Protein AF-A0A535L2J6-F1 (afdb_monomer_lite)

Radius of gyration: 21.03 Å; chains: 1; bounding box: 63×57×62 Å

pLDDT: mean 79.93, std 23.76, range [32.19, 98.62]

Structure (mmCIF, N/CA/C/O backbone):
data_AF-A0A535L2J6-F1
#
_entry.id   AF-A0A535L2J6-F1
#
loop_
_atom_site.group_PDB
_atom_site.id
_atom_site.type_symbol
_atom_site.label_atom_id
_atom_site.label_alt_id
_atom_site.label_comp_id
_atom_site.label_asym_id
_atom_site.label_entity_id
_atom_site.label_seq_id
_atom_site.pdbx_PDB_ins_code
_atom_site.Cartn_x
_atom_site.Cartn_y
_atom_site.Cartn_z
_atom_site.occupancy
_atom_site.B_iso_or_equiv
_atom_site.auth_seq_id
_atom_site.auth_comp_id
_atom_site.auth_asym_id
_atom_site.auth_atom_id
_atom_site.pdbx_PDB_model_num
ATOM 1 N N . MET A 1 1 ? -10.031 -14.270 35.249 1.00 45.53 1 MET A N 1
ATOM 2 C CA . MET A 1 1 ? -11.414 -14.351 34.719 1.00 45.53 1 MET A CA 1
ATOM 3 C C . MET A 1 1 ? -11.513 -13.954 33.230 1.00 45.53 1 MET A C 1
ATOM 5 O O . MET A 1 1 ? -12.571 -13.530 32.802 1.00 45.53 1 MET A O 1
ATOM 9 N N . LEU A 1 2 ? -10.446 -14.125 32.426 1.00 40.84 2 LEU A N 1
ATOM 10 C CA . LEU A 1 2 ? -10.398 -13.763 30.989 1.00 40.84 2 LEU A CA 1
ATOM 11 C C . LEU A 1 2 ? -10.006 -14.939 30.063 1.00 40.84 2 LEU A C 1
ATOM 13 O O . LEU A 1 2 ? -9.987 -14.796 28.849 1.00 40.84 2 LEU A O 1
ATOM 17 N N . GLN A 1 3 ? -9.741 -16.132 30.609 1.00 47.81 3 GLN A N 1
ATOM 18 C CA . GLN A 1 3 ? -9.405 -17.330 29.816 1.00 47.81 3 GLN A CA 1
ATOM 19 C C . GLN A 1 3 ? -10.614 -18.237 29.508 1.00 47.81 3 GLN A C 1
ATOM 21 O O . GLN A 1 3 ? -10.505 -19.143 28.687 1.00 47.81 3 GLN A O 1
ATOM 26 N N . LEU A 1 4 ? -11.785 -17.983 30.108 1.00 38.53 4 LEU A N 1
ATOM 27 C CA . LEU A 1 4 ? -13.001 -18.787 29.895 1.00 38.53 4 LEU A CA 1
ATOM 28 C C . LEU A 1 4 ? -13.851 -18.307 28.703 1.00 38.53 4 LEU A C 1
ATOM 30 O O . LEU A 1 4 ? -14.508 -19.124 28.060 1.00 38.53 4 LEU A O 1
ATOM 34 N N . GLU A 1 5 ? -13.794 -17.024 28.336 1.00 41.81 5 GLU A N 1
ATOM 35 C CA . GLU A 1 5 ? -14.619 -16.478 27.244 1.00 41.81 5 GLU A CA 1
ATOM 36 C C . GLU A 1 5 ? -14.135 -16.916 25.850 1.00 41.81 5 GLU A C 1
ATOM 38 O O . GLU A 1 5 ? -14.943 -17.251 24.980 1.00 41.81 5 GLU A O 1
ATOM 43 N N . HIS A 1 6 ? -12.818 -17.034 25.651 1.00 47.34 6 HIS A N 1
ATOM 44 C CA . HIS A 1 6 ? -12.246 -17.516 24.388 1.00 47.34 6 HIS A CA 1
ATOM 45 C C . HIS A 1 6 ? -12.536 -19.007 24.135 1.00 47.34 6 HIS A C 1
ATOM 47 O O . HIS A 1 6 ? -12.727 -19.416 22.986 1.00 47.34 6 HIS A O 1
ATOM 53 N N . LEU A 1 7 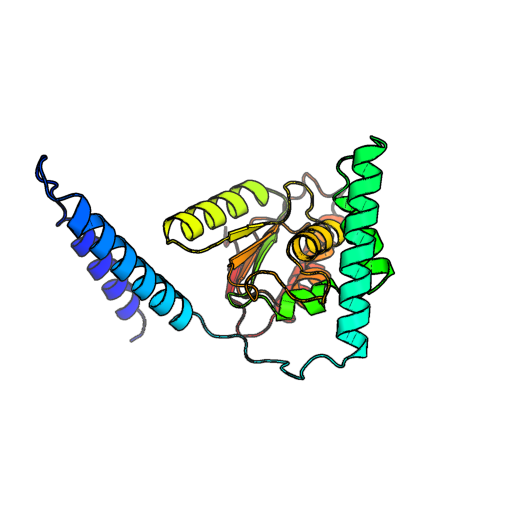? -12.663 -19.811 25.199 1.00 38.81 7 LEU A N 1
ATOM 54 C CA . LEU A 1 7 ? -12.993 -21.235 25.096 1.00 38.81 7 LEU A CA 1
ATOM 55 C C . LEU A 1 7 ? -14.474 -21.455 24.734 1.00 38.81 7 LEU A C 1
ATOM 57 O O . LEU A 1 7 ? -14.794 -22.351 23.950 1.00 38.81 7 LEU A O 1
ATOM 61 N N . ILE A 1 8 ? -15.376 -20.596 25.226 1.00 46.50 8 ILE A N 1
ATOM 62 C CA . ILE A 1 8 ? -16.813 -20.643 24.908 1.00 46.50 8 ILE A CA 1
ATOM 63 C C . ILE A 1 8 ? -17.060 -20.272 23.437 1.00 46.50 8 ILE A C 1
ATOM 65 O O . ILE A 1 8 ? -17.851 -20.937 22.763 1.00 46.50 8 ILE A O 1
ATOM 69 N N . ILE A 1 9 ? -16.337 -19.290 22.887 1.00 45.78 9 ILE A N 1
ATOM 70 C CA . ILE A 1 9 ? -16.457 -18.908 21.468 1.00 45.78 9 ILE A CA 1
ATOM 71 C C . ILE A 1 9 ? -15.999 -20.051 20.544 1.00 45.78 9 ILE A C 1
ATOM 73 O O . ILE A 1 9 ? -16.677 -20.347 19.556 1.00 45.78 9 ILE A O 1
ATOM 77 N N . ALA A 1 10 ? -14.916 -20.757 20.888 1.00 41.09 10 ALA A N 1
ATOM 78 C CA . ALA A 1 10 ? -14.422 -21.897 20.113 1.00 41.09 10 ALA A CA 1
ATOM 79 C C . ALA A 1 10 ? -15.359 -23.127 20.180 1.00 41.09 10 ALA A C 1
ATOM 81 O O . ALA A 1 10 ? -15.605 -23.787 19.163 1.00 41.09 10 ALA A O 1
ATOM 82 N N . LEU A 1 11 ? -15.950 -23.415 21.349 1.00 37.94 11 LEU A N 1
ATOM 83 C CA . LEU A 1 11 ? -16.885 -24.536 21.546 1.00 37.94 11 LEU A CA 1
ATOM 84 C C . LEU A 1 11 ? -18.256 -24.304 20.891 1.00 37.94 11 LEU A C 1
ATOM 86 O O . LEU A 1 11 ? -18.817 -25.229 20.292 1.00 37.94 11 LEU A O 1
ATOM 90 N N . VAL A 1 12 ? -18.770 -23.070 20.920 1.00 46.94 12 VAL A N 1
ATOM 91 C CA . VAL A 1 12 ? -20.019 -22.699 20.232 1.00 46.94 12 VAL A CA 1
ATOM 92 C C . VAL A 1 12 ? -19.862 -22.801 18.709 1.00 46.94 12 VAL A C 1
ATOM 94 O O . VAL A 1 12 ? -20.805 -23.193 18.015 1.00 46.94 12 VAL A O 1
ATOM 97 N N . TRP A 1 13 ? -18.667 -22.532 18.173 1.00 39.50 13 TRP A N 1
ATOM 98 C CA . TRP A 1 13 ? -18.390 -22.650 16.738 1.00 39.50 13 TRP A CA 1
ATOM 99 C C . TRP A 1 13 ? -18.271 -24.114 16.277 1.00 39.50 13 TRP A C 1
ATOM 101 O O . TRP A 1 13 ? -18.881 -24.505 15.277 1.00 39.50 13 TRP A O 1
ATOM 111 N N . ARG A 1 14 ? -17.588 -24.966 17.056 1.00 39.41 14 ARG A N 1
ATOM 112 C CA . ARG A 1 14 ? -17.392 -26.396 16.749 1.00 39.41 14 ARG A CA 1
ATOM 113 C C . ARG A 1 14 ? -18.696 -27.208 16.769 1.00 39.41 14 ARG A C 1
ATOM 115 O O . ARG A 1 14 ? -18.891 -28.067 15.909 1.00 39.41 14 ARG A O 1
ATOM 122 N N . ASN A 1 15 ? -19.630 -26.909 17.677 1.00 32.56 15 ASN A N 1
ATOM 123 C CA . ASN A 1 15 ? -20.923 -27.611 17.744 1.00 32.56 15 ASN A CA 1
ATOM 124 C C . ASN A 1 15 ? -21.931 -27.172 16.666 1.00 32.56 15 ASN A C 1
ATOM 126 O O . ASN A 1 15 ? -22.855 -27.922 16.344 1.00 32.56 15 ASN A O 1
ATOM 130 N N . ARG A 1 16 ? -21.744 -25.996 16.051 1.00 40.66 16 ARG A N 1
ATOM 131 C CA . ARG A 1 16 ? -22.635 -25.484 14.994 1.00 40.66 16 ARG A CA 1
ATOM 132 C C . ARG A 1 16 ? -22.367 -26.108 13.619 1.00 40.66 16 ARG A C 1
ATOM 134 O O . ARG A 1 16 ? -23.286 -26.185 12.806 1.00 40.66 16 ARG A O 1
ATOM 141 N N . MET A 1 17 ? -21.152 -26.609 13.387 1.00 36.19 17 MET A N 1
ATOM 142 C CA . MET A 1 17 ? -20.742 -27.250 12.127 1.00 36.19 17 MET A CA 1
ATOM 143 C C . MET A 1 17 ? -21.193 -28.717 12.012 1.00 36.19 17 MET A C 1
ATOM 145 O O . MET A 1 17 ? -21.363 -29.225 10.908 1.00 36.19 17 MET A O 1
ATOM 149 N N . ARG A 1 18 ? -21.475 -29.400 13.131 1.00 37.16 18 ARG A N 1
ATOM 150 C CA . ARG A 1 18 ? -21.889 -30.820 13.138 1.00 37.16 18 ARG A CA 1
ATOM 151 C C . ARG A 1 18 ? -23.361 -31.077 12.770 1.00 37.16 18 ARG A C 1
ATOM 153 O O . ARG A 1 18 ? -23.742 -32.234 12.621 1.00 37.16 18 ARG A O 1
ATOM 160 N N . LYS A 1 19 ? -24.198 -30.040 12.612 1.00 34.62 19 LYS A N 1
ATOM 161 C CA . LYS A 1 19 ? -25.658 -30.180 12.391 1.00 34.62 19 LYS A CA 1
ATOM 162 C C . LYS A 1 19 ? -26.154 -29.913 10.962 1.00 34.62 19 LYS A C 1
ATOM 164 O O . LYS A 1 19 ? -27.359 -29.803 10.764 1.00 34.62 19 LYS A O 1
ATOM 169 N N . GLN A 1 20 ? -25.286 -29.852 9.952 1.00 35.59 20 GLN A N 1
ATOM 170 C CA . GLN A 1 20 ? -25.732 -29.738 8.554 1.00 35.59 20 GLN A CA 1
ATOM 171 C C . GLN A 1 20 ? -25.558 -31.068 7.808 1.00 35.59 20 GLN A C 1
ATOM 173 O O . GLN A 1 20 ? -24.581 -31.280 7.100 1.00 35.59 20 GLN A O 1
ATOM 178 N N . ARG A 1 21 ? -26.527 -31.981 7.975 1.00 34.44 21 ARG A N 1
ATOM 179 C CA . ARG A 1 21 ? -26.764 -33.070 7.012 1.00 34.44 21 ARG A CA 1
ATOM 180 C C . ARG A 1 21 ? -27.544 -32.504 5.822 1.00 34.44 21 ARG A C 1
ATOM 182 O O . ARG A 1 21 ? -28.553 -31.831 6.013 1.00 34.44 21 ARG A O 1
ATOM 189 N N . VAL A 1 22 ? -27.070 -32.784 4.612 1.00 35.62 22 VAL A N 1
ATOM 190 C CA . VAL A 1 22 ? -27.683 -32.371 3.341 1.00 35.62 22 VAL A CA 1
ATOM 191 C C . VAL A 1 22 ? -28.774 -33.376 2.940 1.00 35.62 22 VAL A C 1
ATOM 193 O O . VAL A 1 22 ? -28.451 -34.557 2.811 1.00 35.62 22 VAL A O 1
ATOM 196 N N . PRO A 1 23 ? -30.035 -32.969 2.686 1.00 32.19 23 PRO A N 1
ATOM 197 C CA . PRO A 1 23 ? -30.998 -33.798 1.964 1.00 32.19 23 PRO A CA 1
ATOM 198 C C . PRO A 1 23 ? -30.963 -33.513 0.451 1.00 32.19 23 PRO A C 1
ATOM 200 O O . PRO A 1 23 ? -30.726 -32.384 0.017 1.00 32.19 23 PRO A O 1
ATOM 203 N N . ARG A 1 24 ? -31.215 -34.558 -0.348 1.00 35.28 24 ARG A N 1
ATOM 204 C CA . ARG A 1 24 ? -31.238 -34.557 -1.821 1.00 35.28 24 ARG A CA 1
ATOM 205 C C . ARG A 1 24 ? -32.453 -33.812 -2.415 1.00 35.28 24 ARG A C 1
ATOM 207 O O . ARG A 1 24 ? -33.573 -34.009 -1.972 1.00 35.28 24 ARG A O 1
ATOM 214 N N . VAL A 1 25 ? -32.138 -33.030 -3.458 1.00 39.47 25 VAL A N 1
ATOM 215 C CA . VAL A 1 25 ? -32.834 -32.677 -4.724 1.00 39.47 25 VAL A CA 1
ATOM 216 C C . VAL A 1 25 ? -34.328 -32.299 -4.732 1.00 39.47 25 VAL A C 1
ATOM 218 O O . VAL A 1 25 ? -35.193 -33.071 -4.345 1.00 39.47 25 VAL A O 1
ATOM 221 N N . GLY A 1 26 ? -34.607 -31.161 -5.389 1.00 40.59 26 GLY A N 1
ATOM 222 C CA . GLY A 1 26 ? -35.857 -30.903 -6.120 1.00 40.59 26 GLY A CA 1
ATOM 223 C C . GLY A 1 26 ? -36.591 -29.621 -5.715 1.00 40.59 26 GLY A C 1
ATOM 224 O O . GLY A 1 26 ? -36.900 -29.428 -4.551 1.00 40.59 26 GLY A O 1
ATOM 225 N N . SER A 1 27 ? -36.848 -28.731 -6.680 1.00 37.75 27 SER A N 1
ATOM 226 C CA . SER A 1 27 ? -37.785 -27.579 -6.656 1.00 37.75 27 SER A CA 1
ATOM 227 C C . SER A 1 27 ? -37.601 -26.394 -5.676 1.00 37.75 27 SER A C 1
ATOM 229 O O . SER A 1 27 ? -38.252 -25.368 -5.866 1.00 37.75 27 SER A O 1
ATOM 231 N N . ARG A 1 28 ? -36.666 -26.400 -4.712 1.00 38.03 28 ARG A N 1
ATOM 232 C CA . ARG A 1 28 ? -36.442 -25.250 -3.781 1.00 38.03 28 ARG A CA 1
ATOM 233 C C . ARG A 1 28 ? -35.457 -24.154 -4.237 1.00 38.03 28 ARG A C 1
ATOM 235 O O . ARG A 1 28 ? -35.088 -23.295 -3.435 1.00 38.03 28 ARG A O 1
ATOM 242 N N . LEU A 1 29 ? -35.005 -24.138 -5.491 1.00 39.91 29 LEU A N 1
ATOM 243 C CA . LEU A 1 29 ? -33.859 -23.303 -5.898 1.00 39.91 29 LEU A CA 1
ATOM 244 C C . LEU A 1 29 ? -34.149 -21.790 -5.984 1.00 39.91 29 LEU A C 1
ATOM 246 O O . LEU A 1 29 ? -33.261 -20.998 -5.667 1.00 39.91 29 LEU A O 1
ATOM 250 N N . ASN A 1 30 ? -35.376 -21.362 -6.301 1.00 34.16 30 ASN A N 1
ATOM 251 C CA . ASN A 1 30 ? -35.684 -19.925 -6.407 1.00 34.16 30 ASN A CA 1
ATOM 252 C C . ASN A 1 30 ? -35.867 -19.233 -5.046 1.00 34.16 30 ASN A C 1
ATOM 254 O O . ASN A 1 30 ? -35.292 -18.167 -4.816 1.00 34.16 30 ASN A O 1
ATOM 258 N N . ASN A 1 31 ? -36.556 -19.867 -4.092 1.00 34.50 31 ASN A N 1
ATOM 259 C CA . ASN A 1 31 ? -36.721 -19.302 -2.745 1.00 34.50 31 ASN A CA 1
ATOM 260 C C . ASN A 1 31 ? -35.419 -19.354 -1.925 1.00 34.50 31 ASN A C 1
ATOM 262 O O . ASN A 1 31 ? -35.160 -18.470 -1.103 1.00 34.50 31 ASN A O 1
ATOM 266 N N . LEU A 1 32 ? -34.544 -20.331 -2.195 1.00 40.22 32 LEU A N 1
ATOM 267 C CA . LEU A 1 32 ? -33.208 -20.380 -1.600 1.00 40.22 32 LEU A CA 1
ATOM 268 C C . LEU A 1 32 ? -32.297 -19.267 -2.128 1.00 40.22 32 LEU A C 1
ATOM 270 O O . LEU A 1 32 ? -31.555 -18.710 -1.326 1.00 40.22 32 LEU A O 1
ATOM 274 N N . ARG A 1 33 ? -32.382 -18.883 -3.412 1.00 36.88 33 ARG A N 1
ATOM 275 C CA . ARG A 1 33 ? -31.582 -17.786 -3.996 1.00 36.88 33 ARG A CA 1
ATOM 276 C C . ARG A 1 33 ? -31.907 -16.427 -3.370 1.00 36.88 33 ARG A C 1
ATOM 278 O O . ARG A 1 33 ? -30.994 -15.710 -2.962 1.00 36.88 33 ARG A O 1
ATOM 285 N N . ILE A 1 34 ? -33.195 -16.121 -3.205 1.00 43.22 34 ILE A N 1
ATOM 286 C CA . ILE A 1 34 ? -33.666 -14.870 -2.583 1.00 43.22 34 ILE A CA 1
ATOM 287 C C . ILE A 1 34 ? -33.311 -14.849 -1.086 1.00 43.22 34 ILE A C 1
ATOM 289 O O . ILE A 1 34 ? -32.812 -13.848 -0.566 1.00 43.22 34 ILE A O 1
ATOM 293 N N . GLY A 1 35 ? -33.486 -15.981 -0.394 1.00 38.62 35 GLY A N 1
ATOM 294 C CA . GLY A 1 35 ? -33.098 -16.134 1.009 1.00 38.62 35 GLY A CA 1
ATOM 295 C C . GLY A 1 35 ? -31.580 -16.121 1.244 1.00 38.62 35 GLY A C 1
ATOM 296 O O . GLY A 1 35 ? -31.140 -15.705 2.315 1.00 38.62 35 GLY A O 1
ATOM 297 N N . TRP A 1 36 ? -30.767 -16.560 0.277 1.00 39.41 36 TRP A N 1
ATOM 298 C CA . TRP A 1 36 ? -29.301 -16.469 0.312 1.00 39.41 36 TRP A CA 1
ATOM 299 C C . TRP A 1 36 ? -28.814 -15.041 0.061 1.00 39.41 36 TRP A C 1
ATOM 301 O O . TRP A 1 36 ? -27.955 -14.561 0.797 1.00 39.41 36 TRP A O 1
ATOM 311 N N . GLN A 1 37 ? -29.392 -14.325 -0.909 1.00 39.25 37 GLN A N 1
ATOM 312 C CA . GLN A 1 37 ? -29.057 -12.918 -1.156 1.00 39.25 37 GLN A CA 1
ATOM 313 C C . GLN A 1 37 ? -29.400 -12.034 0.048 1.00 39.25 37 GLN A C 1
ATOM 315 O O . GLN A 1 37 ? -28.537 -11.286 0.506 1.00 39.25 37 GLN A O 1
ATOM 320 N N . LYS A 1 38 ? -30.602 -12.168 0.631 1.00 39.41 38 LYS A N 1
ATOM 321 C CA . LYS A 1 38 ? -30.995 -11.393 1.824 1.00 39.41 38 LYS A CA 1
ATOM 322 C C . LYS A 1 38 ? -30.118 -11.699 3.045 1.00 39.41 38 LYS A C 1
ATOM 324 O O . LYS A 1 38 ? -29.739 -10.771 3.761 1.00 39.41 38 LYS A O 1
ATOM 329 N N . ARG A 1 39 ? -29.739 -12.970 3.252 1.00 41.41 39 ARG A N 1
ATOM 330 C CA . ARG A 1 39 ? -28.816 -13.380 4.330 1.00 41.41 39 ARG A CA 1
ATOM 331 C C . ARG A 1 39 ? -27.390 -12.877 4.112 1.00 41.41 39 ARG A C 1
ATOM 333 O O . ARG A 1 39 ? -26.761 -12.451 5.075 1.00 41.41 39 ARG A O 1
ATOM 340 N N . ASN A 1 40 ? -26.899 -12.858 2.874 1.00 44.81 40 ASN A N 1
ATOM 341 C CA . ASN A 1 40 ? -25.577 -12.315 2.556 1.00 44.81 40 ASN A CA 1
ATOM 342 C C . ASN A 1 40 ? -25.520 -10.791 2.702 1.00 44.81 40 ASN A C 1
ATOM 344 O O . ASN A 1 40 ? -24.498 -10.278 3.142 1.00 44.81 40 ASN A O 1
ATOM 348 N N . ILE A 1 41 ? -26.601 -10.068 2.401 1.00 47.28 41 ILE A N 1
ATOM 349 C CA . ILE A 1 41 ? -26.682 -8.614 2.628 1.00 47.28 41 ILE A CA 1
ATOM 350 C C . ILE A 1 41 ? -26.616 -8.297 4.128 1.00 47.28 41 ILE A C 1
ATOM 352 O O . ILE A 1 41 ? -25.756 -7.525 4.546 1.00 47.28 41 ILE A O 1
ATOM 356 N N . HIS A 1 42 ? -27.426 -8.976 4.948 1.00 34.97 42 HIS A N 1
ATOM 357 C CA . HIS A 1 42 ? -27.397 -8.796 6.406 1.00 34.97 42 HIS A CA 1
ATOM 358 C C . HIS A 1 42 ? -26.057 -9.217 7.020 1.00 34.97 42 HIS A C 1
ATOM 360 O O . HIS A 1 42 ? -25.589 -8.603 7.972 1.00 34.97 42 HIS A O 1
ATOM 366 N N . ARG A 1 43 ? -25.403 -10.251 6.475 1.00 44.16 43 ARG A N 1
ATOM 367 C CA . ARG A 1 43 ? -24.080 -10.703 6.929 1.00 44.16 43 ARG A CA 1
ATOM 368 C C . ARG A 1 43 ? -22.966 -9.729 6.527 1.00 44.16 43 ARG A C 1
ATOM 370 O O . ARG A 1 43 ? -22.074 -9.507 7.335 1.00 44.16 43 ARG A O 1
ATOM 377 N N . LYS A 1 44 ? -23.035 -9.107 5.342 1.00 44.22 44 LYS A N 1
ATOM 378 C CA . LYS A 1 44 ? -22.116 -8.027 4.933 1.00 44.22 44 LYS A CA 1
ATOM 379 C C . LYS A 1 44 ? -22.212 -6.825 5.870 1.00 44.22 44 LYS A C 1
ATOM 381 O O . LYS A 1 44 ? -21.176 -6.328 6.292 1.00 44.22 44 LYS A O 1
ATOM 386 N N . GLN A 1 45 ? -23.431 -6.424 6.236 1.00 40.53 45 GLN A N 1
ATOM 387 C CA . GLN A 1 45 ? -23.667 -5.340 7.197 1.00 40.53 45 GLN A CA 1
ATOM 388 C C . GLN A 1 45 ? -23.140 -5.700 8.591 1.00 40.53 45 GLN A C 1
ATOM 390 O O . GLN A 1 45 ? -22.324 -4.968 9.135 1.00 40.53 45 GLN A O 1
ATOM 395 N N . LYS A 1 46 ? -23.461 -6.892 9.112 1.00 38.19 46 LYS A N 1
ATOM 396 C CA . LYS A 1 46 ? -22.997 -7.323 10.444 1.00 38.19 46 LYS A CA 1
ATOM 397 C C . LYS A 1 46 ? -21.484 -7.527 10.564 1.00 38.19 46 LYS A C 1
ATOM 399 O O . LYS A 1 46 ? -20.948 -7.431 11.663 1.00 38.19 46 LYS A O 1
ATOM 404 N N . VAL A 1 47 ? -20.802 -7.888 9.473 1.00 48.94 47 VAL A N 1
ATOM 405 C CA . VAL A 1 47 ? -19.332 -8.000 9.442 1.00 48.94 47 VAL A CA 1
ATOM 406 C C . VAL A 1 47 ? -18.697 -6.615 9.339 1.00 48.94 47 VAL A C 1
ATOM 408 O O . VAL A 1 47 ? -17.724 -6.369 10.038 1.00 48.94 47 VAL A O 1
ATOM 411 N N . ALA A 1 48 ? -19.262 -5.700 8.546 1.00 44.62 48 ALA A N 1
ATOM 412 C CA . ALA A 1 48 ? -18.804 -4.312 8.481 1.00 44.62 48 ALA A CA 1
ATOM 413 C C . ALA A 1 48 ? -18.974 -3.573 9.824 1.00 44.62 48 ALA A C 1
ATOM 415 O O . ALA A 1 48 ? -18.068 -2.859 10.237 1.00 44.62 48 ALA A O 1
ATOM 416 N N . GLU A 1 49 ? -20.081 -3.812 10.537 1.00 41.84 49 GLU A N 1
ATOM 417 C CA . GLU A 1 49 ? -20.401 -3.212 11.847 1.00 41.84 49 GLU A CA 1
ATOM 418 C C . GLU A 1 49 ? -19.529 -3.722 13.007 1.00 41.84 49 GLU A C 1
ATOM 420 O O . GLU A 1 49 ? -19.421 -3.059 14.033 1.00 41.84 49 GLU A O 1
ATOM 425 N N . ARG A 1 50 ? -18.909 -4.903 12.878 1.00 40.72 50 ARG A N 1
ATOM 426 C CA . ARG A 1 50 ? -18.077 -5.510 13.938 1.00 40.72 50 ARG A CA 1
ATOM 427 C C . ARG A 1 50 ? -16.602 -5.135 13.869 1.00 40.72 50 ARG A C 1
ATOM 429 O O . ARG A 1 50 ? -15.836 -5.570 14.723 1.00 40.72 50 ARG A O 1
ATOM 436 N N . LEU A 1 51 ? -16.188 -4.388 12.852 1.00 47.00 51 LEU A N 1
ATOM 437 C CA . LEU A 1 51 ? -14.794 -4.014 12.675 1.00 47.00 51 LEU A CA 1
ATOM 438 C C . LEU A 1 51 ? -14.603 -2.562 13.160 1.00 47.00 51 LEU A C 1
ATOM 440 O O . LEU A 1 51 ? -15.297 -1.683 12.646 1.00 47.00 51 LEU A O 1
ATOM 444 N N . PRO A 1 52 ? -13.672 -2.278 14.092 1.00 39.91 52 PRO A N 1
ATOM 445 C CA . PRO A 1 52 ? -13.513 -0.954 14.708 1.00 39.91 52 PRO A CA 1
ATOM 446 C C . PRO A 1 52 ? -13.174 0.108 13.656 1.00 39.91 52 PRO A C 1
ATOM 448 O O . PRO A 1 52 ? -12.158 0.004 12.965 1.00 39.91 52 PRO A O 1
ATOM 451 N N . GLY A 1 53 ? -14.087 1.056 13.437 1.00 41.09 53 GLY A N 1
ATOM 452 C CA . GLY A 1 53 ? -13.988 2.076 12.392 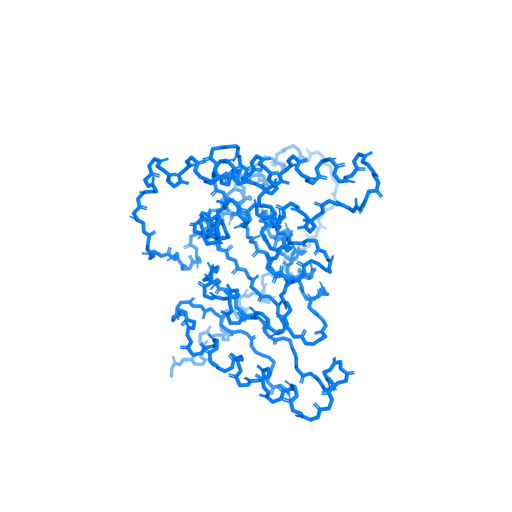1.00 41.09 53 GLY A CA 1
ATOM 453 C C . GLY A 1 53 ? -12.867 3.072 12.675 1.00 41.09 53 GLY A C 1
ATOM 454 O O . GLY A 1 53 ? -12.804 3.637 13.759 1.00 41.09 53 GLY A O 1
ATOM 455 N N . ASN A 1 54 ? -11.997 3.293 11.689 1.00 43.31 54 ASN A N 1
ATOM 456 C CA . ASN A 1 54 ? -10.899 4.249 11.779 1.00 43.31 54 ASN A CA 1
ATOM 457 C C . ASN A 1 54 ? -11.472 5.674 11.646 1.00 43.31 54 ASN A C 1
ATOM 459 O O . ASN A 1 54 ? -11.749 6.138 10.541 1.00 43.31 54 ASN A O 1
ATOM 463 N N . SER A 1 55 ? -11.746 6.336 12.771 1.00 40.28 55 SER A N 1
ATOM 464 C CA . SER A 1 55 ? -12.425 7.638 12.828 1.00 40.28 55 SER A CA 1
ATOM 465 C C . SER A 1 55 ? -11.470 8.820 13.016 1.00 40.28 55 SER A C 1
ATOM 467 O O . SER A 1 55 ? -11.798 9.762 13.736 1.00 40.28 55 SER A O 1
ATOM 469 N N . LEU A 1 56 ? -10.290 8.809 12.388 1.00 44.06 56 LEU A N 1
ATOM 470 C CA . LEU A 1 56 ? -9.319 9.898 12.526 1.00 44.06 56 LEU A CA 1
ATOM 471 C C . LEU A 1 56 ? -8.904 10.465 11.156 1.00 44.06 56 LEU A C 1
ATOM 473 O O . LEU A 1 56 ? -8.408 9.748 10.295 1.00 44.06 56 LEU A O 1
ATOM 477 N N . ARG A 1 57 ? -9.100 11.791 11.013 1.00 48.00 57 ARG A N 1
ATOM 478 C CA . ARG A 1 57 ? -8.898 12.694 9.847 1.00 48.00 57 ARG A CA 1
ATOM 479 C C . ARG A 1 57 ? -10.042 12.817 8.827 1.00 48.00 57 ARG A C 1
ATOM 481 O O . ARG A 1 57 ? -9.843 12.637 7.632 1.00 48.00 57 ARG A O 1
ATOM 488 N N . ASN A 1 58 ? -11.205 13.296 9.269 1.00 40.38 58 ASN A N 1
ATOM 489 C CA . ASN A 1 58 ? -12.264 13.771 8.368 1.00 40.38 58 ASN A CA 1
ATOM 490 C C . ASN A 1 58 ? -12.335 15.306 8.313 1.00 40.38 58 ASN A C 1
ATOM 492 O O . ASN A 1 58 ? -13.275 15.913 8.815 1.00 40.38 58 ASN A O 1
ATOM 496 N N . SER A 1 59 ? -11.364 15.931 7.644 1.00 45.41 59 SER A N 1
ATOM 497 C CA . SER A 1 59 ? -11.603 17.234 7.010 1.00 45.41 59 SER A CA 1
ATOM 498 C C . SER A 1 59 ? -11.934 16.971 5.541 1.00 45.41 59 SER A C 1
ATOM 500 O O . SER A 1 59 ? -11.129 16.327 4.862 1.00 45.41 59 SER A O 1
ATOM 502 N N . PRO A 1 60 ? -13.093 17.418 5.016 1.00 53.44 60 PRO A N 1
ATOM 503 C CA . PRO A 1 60 ? -13.438 17.176 3.623 1.00 53.44 60 PRO A CA 1
ATOM 504 C C . PRO A 1 60 ? -12.343 17.765 2.722 1.00 53.44 60 PRO A C 1
ATOM 506 O O . PRO A 1 60 ? -11.940 18.915 2.923 1.00 53.44 60 PRO A O 1
ATOM 509 N N . PRO A 1 61 ? -11.833 17.009 1.732 1.00 61.50 61 PRO A N 1
ATOM 510 C CA . PRO A 1 61 ? -10.716 17.479 0.931 1.00 61.50 61 PRO A CA 1
ATOM 511 C C . PRO A 1 61 ? -11.099 18.773 0.209 1.00 61.50 61 PRO A C 1
ATOM 513 O O . PRO A 1 61 ? -12.117 18.828 -0.493 1.00 61.50 61 PRO A O 1
ATOM 516 N N . ASN A 1 62 ? -10.265 19.806 0.376 1.00 77.81 62 ASN A N 1
ATOM 517 C CA . ASN A 1 62 ? -10.408 21.090 -0.306 1.00 77.81 62 ASN A CA 1
ATOM 518 C C . ASN A 1 62 ? -10.506 20.853 -1.829 1.00 77.81 62 ASN A C 1
ATOM 520 O O . ASN A 1 62 ? -9.896 19.930 -2.376 1.00 77.81 62 ASN A O 1
ATOM 524 N N . ARG A 1 63 ? -11.270 21.694 -2.536 1.00 79.38 63 ARG A N 1
ATOM 525 C CA . ARG A 1 63 ? -11.474 21.658 -3.995 1.00 79.38 63 ARG A CA 1
ATOM 526 C C . ARG A 1 63 ? -10.157 21.500 -4.769 1.00 79.38 63 ARG A C 1
ATOM 528 O O . ARG A 1 63 ? -10.104 20.738 -5.731 1.00 79.38 63 ARG A O 1
ATOM 535 N N . ARG A 1 64 ? -9.084 22.155 -4.303 1.00 84.12 64 ARG A N 1
ATOM 536 C CA . ARG A 1 64 ? -7.724 22.028 -4.863 1.00 84.12 64 ARG A CA 1
ATOM 537 C C . ARG A 1 64 ? -7.177 20.601 -4.769 1.00 84.12 64 ARG A C 1
ATOM 539 O O . ARG A 1 64 ? -6.617 20.101 -5.739 1.00 84.12 64 ARG A O 1
ATOM 546 N N . THR A 1 65 ? -7.367 19.929 -3.637 1.00 87.81 65 THR A N 1
ATOM 547 C CA . THR A 1 65 ? -6.907 18.552 -3.412 1.00 87.81 65 THR A CA 1
ATOM 548 C C . THR A 1 65 ? -7.646 17.570 -4.318 1.00 87.81 65 THR A C 1
ATOM 550 O O . THR A 1 65 ? -7.010 16.729 -4.944 1.00 87.81 65 THR A O 1
ATOM 553 N N . LYS A 1 66 ? -8.970 17.719 -4.468 1.00 88.31 66 LYS A N 1
ATOM 554 C CA . LYS A 1 66 ? -9.767 16.883 -5.386 1.00 88.31 66 LYS A CA 1
ATOM 555 C C . LYS A 1 66 ? -9.327 17.046 -6.842 1.00 88.31 66 LYS A C 1
ATOM 557 O O . LYS A 1 66 ? -9.194 16.058 -7.555 1.00 88.31 66 LYS A O 1
ATOM 562 N N . LEU A 1 67 ? -9.053 18.281 -7.271 1.00 92.62 67 LEU A N 1
ATOM 563 C CA . LEU A 1 67 ? -8.565 18.552 -8.625 1.00 92.62 67 LEU A CA 1
ATOM 564 C C . LEU A 1 67 ? -7.188 17.919 -8.866 1.00 92.62 67 LEU A C 1
ATOM 566 O O . LEU A 1 67 ? -6.997 17.237 -9.869 1.00 92.62 67 LEU A O 1
ATOM 570 N N . ARG A 1 68 ? -6.246 18.090 -7.929 1.00 95.44 68 ARG A N 1
ATOM 571 C CA . ARG A 1 68 ? -4.914 17.467 -8.012 1.00 95.44 68 ARG A CA 1
ATOM 572 C C . ARG A 1 68 ? -4.996 15.943 -8.031 1.00 95.44 68 ARG A C 1
ATOM 574 O O . ARG A 1 68 ? -4.319 15.318 -8.841 1.00 95.44 68 ARG A O 1
ATOM 581 N N . ALA A 1 69 ? -5.852 15.355 -7.196 1.00 96.25 69 ALA A N 1
ATOM 582 C CA . ALA A 1 69 ? -6.102 13.919 -7.197 1.00 96.25 69 ALA A CA 1
ATOM 583 C C . ALA A 1 69 ? -6.692 13.445 -8.531 1.00 96.25 69 ALA A C 1
ATOM 585 O O . ALA A 1 69 ? -6.220 12.459 -9.091 1.00 96.25 69 ALA A O 1
ATOM 586 N N . GLY A 1 70 ? -7.654 14.179 -9.094 1.00 96.94 70 GLY A N 1
ATOM 587 C CA . GLY A 1 70 ? -8.208 13.888 -10.415 1.00 96.94 70 GLY A CA 1
ATOM 588 C C . GLY A 1 70 ? -7.163 13.935 -11.534 1.00 96.94 70 GLY A C 1
ATOM 589 O O . GLY A 1 70 ? -7.075 13.001 -12.333 1.00 96.94 70 GLY A O 1
ATOM 590 N N . LEU A 1 71 ? -6.311 14.966 -11.547 1.00 97.50 71 LEU A N 1
ATOM 591 C CA . LEU A 1 71 ? -5.201 15.091 -12.499 1.00 97.50 71 LEU A CA 1
ATOM 592 C C . LEU A 1 71 ? -4.181 13.958 -12.348 1.00 97.50 71 LEU A C 1
ATOM 594 O O . LEU A 1 71 ? -3.744 13.399 -13.352 1.00 97.50 71 LEU A O 1
ATOM 598 N N . ALA A 1 72 ? -3.836 13.578 -11.116 1.00 97.88 72 ALA A N 1
ATOM 599 C CA . ALA A 1 72 ? -2.941 12.455 -10.850 1.00 97.88 72 ALA A CA 1
ATOM 600 C C . ALA A 1 72 ? -3.529 11.128 -11.351 1.00 97.88 72 ALA A C 1
ATOM 602 O O . ALA A 1 72 ? -2.831 10.344 -11.997 1.00 97.88 72 ALA A O 1
ATOM 603 N N . VAL A 1 73 ? -4.827 10.899 -11.121 1.00 97.88 73 VAL A N 1
ATOM 604 C CA . VAL A 1 73 ? -5.535 9.710 -11.612 1.00 97.88 73 VAL A CA 1
ATOM 605 C C . VAL A 1 73 ? -5.561 9.679 -13.137 1.00 97.88 73 VAL A C 1
ATOM 607 O O . VAL A 1 73 ? -5.248 8.647 -13.735 1.00 97.88 73 VAL A O 1
ATOM 610 N N . PHE A 1 74 ? -5.911 10.794 -13.779 1.00 97.56 74 PHE A N 1
ATOM 611 C CA . PHE A 1 74 ? -5.946 10.889 -15.235 1.00 97.56 74 PHE A CA 1
ATOM 612 C C . PHE A 1 74 ? -4.554 10.694 -15.845 1.00 97.56 74 PHE A C 1
ATOM 614 O O . PHE A 1 74 ? -4.374 9.802 -16.676 1.00 97.56 74 PHE A O 1
ATOM 621 N N . GLY A 1 75 ? -3.561 11.461 -15.386 1.00 97.25 75 GLY A N 1
ATOM 622 C CA . GLY A 1 75 ? -2.187 11.412 -15.882 1.00 97.25 75 GLY A CA 1
ATOM 623 C C . GLY A 1 75 ? -1.552 10.035 -15.706 1.00 97.25 75 GLY A C 1
ATOM 624 O O . GLY A 1 75 ? -1.012 9.479 -16.662 1.00 97.25 75 GLY A O 1
ATOM 625 N N . GLY A 1 76 ? -1.695 9.422 -14.526 1.00 97.44 76 GLY A N 1
ATOM 626 C CA . GLY A 1 76 ? -1.197 8.070 -14.275 1.00 97.44 76 GLY A CA 1
ATOM 627 C C . GLY A 1 76 ? -1.842 7.023 -15.188 1.00 97.44 76 GLY A C 1
ATOM 628 O O . GLY A 1 76 ? -1.156 6.177 -15.772 1.00 97.44 76 GLY A O 1
ATOM 629 N N . ARG A 1 77 ? -3.168 7.070 -15.365 1.00 97.12 77 ARG A N 1
ATOM 630 C CA . ARG A 1 77 ? -3.881 6.117 -16.233 1.00 97.12 77 ARG A CA 1
ATOM 631 C C . ARG A 1 77 ? -3.529 6.305 -17.708 1.00 97.12 77 ARG A C 1
ATOM 633 O O . ARG A 1 77 ? -3.355 5.303 -18.403 1.00 97.12 77 ARG A O 1
ATOM 640 N N . ALA A 1 78 ? -3.396 7.548 -18.167 1.00 96.88 78 ALA A N 1
ATOM 641 C CA . ALA A 1 78 ? -2.976 7.873 -19.527 1.00 96.88 78 ALA A CA 1
ATOM 642 C C . ALA A 1 78 ? -1.555 7.365 -19.805 1.00 96.88 78 ALA A C 1
ATOM 644 O O . ALA A 1 78 ? -1.349 6.648 -20.784 1.00 96.88 78 ALA A O 1
ATOM 645 N N . ALA A 1 79 ? -0.606 7.625 -18.899 1.00 96.56 79 ALA A N 1
ATOM 646 C CA . ALA A 1 79 ? 0.768 7.141 -19.020 1.00 96.56 79 ALA A CA 1
ATOM 647 C C . ALA A 1 79 ? 0.840 5.607 -19.069 1.00 96.56 79 ALA A C 1
ATOM 649 O O . ALA A 1 79 ? 1.518 5.034 -19.922 1.00 96.56 79 ALA A O 1
ATOM 650 N N . GLY A 1 80 ? 0.078 4.922 -18.209 1.00 95.81 80 GLY A N 1
ATOM 651 C CA . GLY A 1 80 ? -0.004 3.459 -18.234 1.00 95.81 80 GLY A CA 1
ATOM 652 C C . GLY A 1 80 ? -0.622 2.910 -19.517 1.00 95.81 80 GLY A C 1
ATOM 653 O O . GLY A 1 80 ? -0.170 1.889 -20.030 1.00 95.81 80 GLY A O 1
ATOM 654 N N . ALA A 1 81 ? -1.655 3.570 -20.048 1.00 95.44 81 ALA A N 1
ATOM 655 C CA . ALA A 1 81 ? -2.268 3.182 -21.316 1.00 95.44 81 ALA A CA 1
ATOM 656 C C . ALA A 1 81 ? -1.308 3.373 -22.495 1.00 95.44 81 ALA A C 1
ATOM 658 O O . ALA A 1 81 ? -1.216 2.485 -23.339 1.00 95.44 81 ALA A O 1
ATOM 659 N N . LEU A 1 82 ? -0.568 4.483 -22.521 1.00 96.50 82 LEU A N 1
ATOM 660 C CA . LEU A 1 82 ? 0.428 4.763 -23.549 1.00 96.50 82 LEU A CA 1
ATOM 661 C C . LEU A 1 82 ? 1.587 3.761 -23.497 1.00 96.50 82 LEU A C 1
ATOM 663 O O . LEU A 1 82 ? 1.923 3.177 -24.519 1.00 96.50 82 LEU A O 1
ATOM 667 N N . SER A 1 83 ? 2.125 3.481 -22.307 1.00 95.31 83 SER A N 1
ATOM 668 C CA . SER A 1 83 ? 3.185 2.479 -22.118 1.00 95.31 83 SER A CA 1
ATOM 669 C C . SER A 1 83 ? 2.784 1.099 -22.649 1.00 95.31 83 SER A C 1
ATOM 671 O O . SER A 1 83 ? 3.574 0.476 -23.354 1.00 95.31 83 SER A O 1
ATOM 673 N N . ARG A 1 84 ? 1.540 0.656 -22.399 1.00 94.38 84 ARG A N 1
ATOM 674 C CA . ARG A 1 84 ? 1.025 -0.606 -22.959 1.00 94.38 84 ARG A CA 1
ATOM 675 C C . ARG A 1 84 ? 0.873 -0.557 -24.477 1.00 94.38 84 ARG A C 1
ATOM 677 O O . ARG A 1 84 ? 1.245 -1.513 -25.141 1.00 94.38 84 ARG A O 1
ATOM 684 N N . ARG A 1 85 ? 0.332 0.539 -25.024 1.00 95.94 85 ARG A N 1
ATOM 685 C CA . ARG A 1 85 ? 0.137 0.706 -26.477 1.00 95.94 85 ARG A CA 1
ATOM 686 C C . ARG A 1 85 ? 1.453 0.730 -27.252 1.00 95.94 85 ARG A C 1
ATOM 688 O O . ARG A 1 85 ? 1.491 0.252 -28.375 1.00 95.94 85 ARG A O 1
ATOM 695 N N . LEU A 1 86 ? 2.505 1.279 -26.653 1.00 94.75 86 LEU A N 1
ATOM 696 C CA . LEU A 1 86 ? 3.841 1.354 -27.245 1.00 94.75 86 LEU A CA 1
ATOM 697 C C . LEU A 1 86 ? 4.712 0.125 -26.929 1.00 94.75 86 LEU A C 1
ATOM 699 O O . LEU A 1 86 ? 5.893 0.133 -27.252 1.00 94.75 86 LEU A O 1
ATOM 703 N N . HIS A 1 87 ? 4.166 -0.907 -26.272 1.00 90.00 87 HIS A N 1
ATOM 704 C CA . HIS A 1 87 ? 4.897 -2.108 -25.841 1.00 90.00 87 HIS A CA 1
ATOM 705 C C . HIS A 1 87 ? 6.147 -1.830 -24.982 1.00 90.00 87 HIS A C 1
ATOM 707 O O . HIS A 1 87 ? 7.052 -2.653 -24.905 1.00 90.00 87 HIS A O 1
ATOM 713 N N . LEU A 1 88 ? 6.173 -0.702 -24.264 1.00 87.00 88 LEU A N 1
ATOM 714 C CA . LEU A 1 88 ? 7.276 -0.322 -23.368 1.00 87.00 88 LEU A CA 1
ATOM 715 C C . LEU A 1 88 ? 7.198 -1.024 -21.997 1.00 87.00 88 LEU A C 1
ATOM 717 O O . LEU A 1 88 ? 8.028 -0.786 -21.125 1.00 87.00 88 LEU A O 1
ATOM 721 N N . GLY A 1 89 ? 6.161 -1.838 -21.767 1.00 85.88 89 GLY A N 1
ATOM 722 C CA . GLY A 1 89 ? 5.961 -2.625 -20.550 1.00 85.88 89 GLY A CA 1
ATOM 723 C C . GLY A 1 89 ? 4.487 -2.798 -20.167 1.00 85.88 89 GLY A C 1
ATOM 724 O O . GLY A 1 89 ? 3.571 -2.383 -20.876 1.00 85.88 89 GLY A O 1
ATOM 725 N N . GLY A 1 90 ? 4.230 -3.385 -18.991 1.00 82.44 90 GLY A N 1
ATOM 726 C CA . GLY A 1 90 ? 2.866 -3.648 -18.496 1.00 82.44 90 GLY A CA 1
ATOM 727 C C . GLY A 1 90 ? 2.060 -2.402 -18.087 1.00 82.44 90 GLY A C 1
ATOM 728 O O . GLY A 1 90 ? 0.884 -2.507 -17.729 1.00 82.44 90 GLY A O 1
ATOM 729 N N . GLY A 1 91 ? 2.674 -1.215 -18.099 1.00 86.88 91 GLY A N 1
ATOM 730 C CA . GLY A 1 91 ? 2.060 0.063 -17.723 1.00 86.88 91 GLY A CA 1
ATOM 731 C C . GLY A 1 91 ? 1.746 0.235 -16.229 1.00 86.88 91 GLY A C 1
ATOM 732 O O . GLY A 1 91 ? 1.291 1.304 -15.836 1.00 86.88 91 GLY A O 1
ATOM 733 N N . THR A 1 92 ? 1.976 -0.775 -15.382 1.00 85.75 92 THR A N 1
ATOM 734 C CA . THR A 1 92 ? 1.658 -0.719 -13.943 1.00 85.75 92 THR A CA 1
ATOM 735 C C . THR A 1 92 ? 2.551 0.280 -13.205 1.00 85.75 92 THR A C 1
ATOM 737 O O . THR A 1 92 ? 2.022 1.184 -12.557 1.00 85.75 92 THR A O 1
ATOM 740 N N . SER A 1 93 ? 3.876 0.172 -13.339 1.00 87.69 93 SER A N 1
ATOM 741 C CA . SER A 1 93 ? 4.830 1.021 -12.611 1.00 87.69 93 SER A CA 1
ATOM 742 C C . SER A 1 93 ? 4.712 2.493 -13.009 1.00 87.69 93 SER A C 1
ATOM 744 O O . SER A 1 93 ? 4.592 3.359 -12.144 1.00 87.69 93 SER A O 1
ATOM 746 N N . ILE A 1 94 ? 4.640 2.786 -14.314 1.00 93.94 94 ILE A N 1
ATOM 747 C CA . ILE A 1 94 ? 4.543 4.167 -14.811 1.00 93.94 94 ILE A CA 1
ATOM 748 C C . ILE A 1 94 ? 3.246 4.861 -14.375 1.00 93.94 94 ILE A C 1
ATOM 750 O O . ILE A 1 94 ? 3.270 6.053 -14.082 1.00 93.94 94 ILE A O 1
ATOM 754 N N . THR A 1 95 ? 2.129 4.130 -14.247 1.00 96.62 95 THR A N 1
ATOM 755 C CA . THR A 1 95 ? 0.881 4.702 -13.722 1.00 96.62 95 THR A CA 1
ATOM 756 C C . THR A 1 95 ? 1.062 5.246 -12.312 1.00 96.62 95 THR A C 1
ATOM 758 O O . THR A 1 95 ? 0.664 6.379 -12.045 1.00 96.62 95 THR A O 1
ATOM 761 N N . GLY A 1 96 ? 1.674 4.464 -11.421 1.00 96.25 96 GLY A N 1
ATOM 762 C CA . GLY A 1 96 ? 1.905 4.888 -10.043 1.00 96.25 96 GLY A CA 1
ATOM 763 C C . GLY A 1 96 ? 2.962 5.982 -9.919 1.00 96.25 96 GLY A C 1
ATOM 764 O O . GLY A 1 96 ? 2.790 6.902 -9.122 1.00 96.25 96 GLY A O 1
ATOM 765 N N . LEU A 1 97 ? 4.030 5.912 -10.720 1.00 96.12 97 LEU A N 1
ATOM 766 C CA . LEU A 1 97 ? 5.092 6.923 -10.737 1.00 96.12 97 LEU A CA 1
ATOM 767 C C . LEU A 1 97 ? 4.568 8.286 -11.197 1.00 96.12 97 LEU A C 1
ATOM 769 O O . LEU A 1 97 ? 4.775 9.286 -10.515 1.00 96.12 97 LEU A O 1
ATOM 773 N N . VAL A 1 98 ? 3.840 8.331 -12.318 1.00 97.88 98 VAL A N 1
ATOM 774 C CA . VAL A 1 98 ? 3.273 9.584 -12.839 1.00 97.88 98 VAL A CA 1
ATOM 775 C C . VAL A 1 98 ? 2.230 10.150 -11.880 1.00 97.88 98 VAL A C 1
ATOM 777 O O . VAL A 1 98 ? 2.254 11.347 -11.600 1.00 97.88 98 VAL A O 1
ATOM 780 N N . ALA A 1 99 ? 1.353 9.310 -11.321 1.00 97.88 99 ALA A N 1
ATOM 781 C CA . ALA A 1 99 ? 0.364 9.772 -10.352 1.00 97.88 99 ALA A CA 1
ATOM 782 C C . ALA A 1 99 ? 1.022 10.425 -9.124 1.00 97.88 99 ALA A C 1
ATOM 784 O O . ALA A 1 99 ? 0.625 11.524 -8.742 1.00 97.88 99 ALA A O 1
ATOM 785 N N . GLN A 1 100 ? 2.062 9.803 -8.559 1.00 97.38 100 GLN A N 1
ATOM 786 C CA . GLN A 1 100 ? 2.810 10.370 -7.431 1.00 97.38 100 GLN A CA 1
ATOM 787 C C . GLN A 1 100 ? 3.609 11.618 -7.816 1.00 97.38 100 GLN A C 1
ATOM 789 O O . GLN A 1 100 ? 3.725 12.543 -7.021 1.00 97.38 100 GLN A O 1
ATOM 794 N N . LYS A 1 101 ? 4.118 11.711 -9.049 1.00 97.75 101 LYS A N 1
ATOM 795 C CA . LYS A 1 101 ? 4.790 12.933 -9.512 1.00 97.75 101 LYS A CA 1
ATOM 796 C C . LYS A 1 101 ? 3.825 14.121 -9.585 1.00 97.75 101 LYS A C 1
ATOM 798 O O . LYS A 1 101 ? 4.204 15.232 -9.228 1.00 97.75 101 LYS A O 1
ATOM 803 N N . VAL A 1 102 ? 2.585 13.890 -10.024 1.00 97.44 102 VAL A N 1
ATOM 804 C CA . VAL A 1 102 ? 1.534 14.922 -10.117 1.00 97.44 102 VAL A CA 1
ATOM 805 C C . VAL A 1 102 ? 0.975 15.280 -8.736 1.00 97.44 102 VAL A C 1
ATOM 807 O O . VAL A 1 102 ? 0.777 16.456 -8.412 1.00 97.44 102 VAL A O 1
ATOM 810 N N . TYR A 1 103 ? 0.726 14.274 -7.901 1.00 97.69 103 TYR A N 1
ATOM 811 C CA . TYR A 1 103 ? 0.280 14.458 -6.528 1.00 97.69 103 TYR A CA 1
ATOM 812 C C . TYR A 1 103 ? 1.019 13.482 -5.596 1.00 97.69 103 TYR A C 1
ATOM 814 O O . TYR A 1 103 ? 0.611 12.328 -5.491 1.00 97.69 103 TYR A O 1
ATOM 822 N N . PRO A 1 104 ? 2.080 13.943 -4.899 1.00 96.38 104 PRO A N 1
ATOM 823 C CA . PRO A 1 104 ? 2.921 13.083 -4.054 1.00 96.38 104 PRO A CA 1
ATOM 824 C C . PRO A 1 104 ? 2.161 12.300 -2.981 1.00 96.38 104 PRO A C 1
ATOM 826 O O . PRO A 1 104 ? 2.483 11.151 -2.712 1.00 96.38 104 PRO A O 1
ATOM 829 N N . ASP A 1 105 ? 1.098 12.890 -2.438 1.00 96.31 105 ASP A N 1
ATOM 830 C CA . ASP A 1 105 ? 0.255 12.301 -1.393 1.00 96.31 105 ASP A CA 1
ATOM 831 C C . ASP A 1 105 ? -0.983 11.564 -1.963 1.00 96.31 105 ASP A C 1
ATOM 833 O O . ASP A 1 105 ? -1.967 11.310 -1.277 1.00 96.31 105 ASP A O 1
ATOM 837 N N . ILE A 1 106 ? -0.978 11.184 -3.248 1.00 97.69 106 ILE A N 1
ATOM 838 C CA . ILE A 1 106 ? -2.120 10.476 -3.859 1.00 97.69 106 ILE A CA 1
ATOM 839 C C . ILE A 1 106 ? -2.451 9.151 -3.154 1.00 97.69 106 ILE A C 1
ATOM 841 O O . ILE A 1 106 ? -3.619 8.769 -3.087 1.00 97.69 106 ILE A O 1
ATOM 845 N N . VAL A 1 107 ? -1.445 8.446 -2.628 1.00 98.06 107 VAL A N 1
ATOM 846 C CA . VAL A 1 107 ? -1.649 7.177 -1.916 1.00 98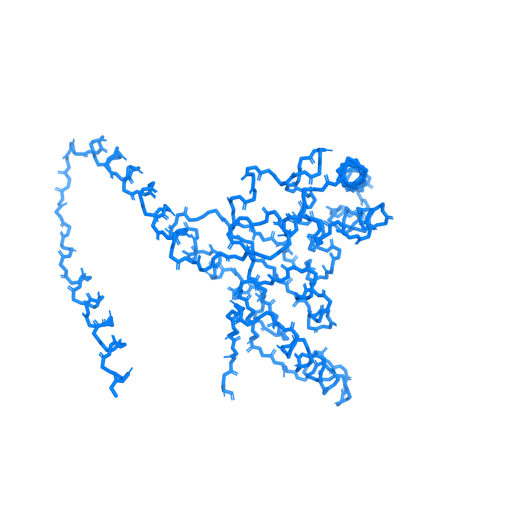.06 107 VAL A CA 1
ATOM 847 C C . VAL A 1 107 ? -2.386 7.424 -0.607 1.00 98.06 107 VAL A C 1
ATOM 849 O O . VAL A 1 107 ? -3.432 6.812 -0.409 1.00 98.06 107 VAL A O 1
ATOM 852 N N . GLY A 1 108 ? -1.909 8.355 0.225 1.00 97.44 108 GLY A N 1
ATOM 853 C CA . GLY A 1 108 ? -2.577 8.740 1.469 1.00 97.44 108 GLY A CA 1
ATOM 854 C C . GLY A 1 108 ? -3.991 9.255 1.207 1.00 97.44 108 GLY A C 1
ATOM 855 O O . GLY A 1 108 ? -4.959 8.763 1.784 1.00 97.44 108 GLY A O 1
ATOM 856 N N . HIS A 1 109 ? -4.145 10.148 0.225 1.00 96.75 109 HIS A N 1
ATOM 857 C CA . HIS A 1 109 ? -5.444 10.675 -0.198 1.00 96.75 109 HIS A CA 1
ATOM 858 C C . HIS A 1 109 ? -6.469 9.590 -0.556 1.00 96.75 109 HIS A C 1
ATOM 860 O O . HIS A 1 109 ? -7.647 9.718 -0.225 1.00 96.75 109 HIS A O 1
ATOM 866 N N . LEU A 1 110 ? -6.059 8.555 -1.293 1.00 97.50 110 LEU A N 1
ATOM 867 C CA . LEU A 1 110 ? -6.956 7.467 -1.682 1.00 97.50 110 LEU A CA 1
ATOM 868 C C . LEU A 1 110 ? -7.116 6.439 -0.555 1.00 97.50 110 LEU A C 1
ATOM 870 O O . LEU A 1 110 ? -8.189 5.856 -0.427 1.00 97.50 110 LEU A O 1
ATOM 874 N N . ALA A 1 111 ? -6.093 6.231 0.276 1.00 97.12 111 ALA A N 1
ATOM 875 C CA . ALA A 1 111 ? -6.138 5.305 1.403 1.00 97.12 111 ALA A CA 1
ATOM 876 C C . ALA A 1 111 ? -7.156 5.731 2.472 1.00 97.12 111 ALA A C 1
ATOM 878 O O . ALA A 1 111 ? -7.867 4.874 2.991 1.00 97.12 111 ALA A O 1
ATOM 879 N N . THR A 1 112 ? -7.321 7.037 2.724 1.00 95.75 112 THR A N 1
ATOM 880 C CA . THR A 1 112 ? -8.358 7.545 3.652 1.00 95.75 112 THR A CA 1
ATOM 881 C C . THR A 1 112 ? -9.789 7.221 3.212 1.00 95.75 112 THR A C 1
ATOM 883 O O . THR A 1 112 ? -10.713 7.271 4.016 1.00 95.75 112 THR A O 1
ATOM 886 N N . GLN A 1 113 ? -9.989 6.863 1.943 1.00 96.25 113 GLN A N 1
ATOM 887 C CA . GLN A 1 113 ? -11.296 6.526 1.382 1.00 96.25 113 GLN A CA 1
ATOM 888 C C . GLN A 1 113 ? -11.588 5.017 1.415 1.00 96.25 113 GLN A C 1
ATOM 890 O O . GLN A 1 113 ? -12.607 4.582 0.881 1.00 96.25 113 GLN A O 1
ATOM 895 N N . LEU A 1 114 ? -10.694 4.194 1.974 1.00 96.56 114 LEU A N 1
ATOM 896 C CA . LEU A 1 114 ? -10.885 2.749 2.097 1.00 96.56 114 LEU A CA 1
ATOM 897 C C . LEU A 1 114 ? -11.861 2.436 3.236 1.00 96.56 114 LEU A C 1
ATOM 899 O O . LEU A 1 114 ? -11.450 2.267 4.379 1.00 96.56 114 LEU A O 1
ATOM 903 N N . GLU A 1 115 ? -13.150 2.306 2.918 1.00 94.81 115 GLU A N 1
ATOM 904 C CA . GLU A 1 115 ? -14.230 2.111 3.901 1.00 94.81 115 GLU A CA 1
ATOM 905 C C . GLU A 1 115 ? -13.990 0.922 4.851 1.00 94.81 115 GLU A C 1
ATOM 907 O O . GLU A 1 115 ? -14.241 1.018 6.050 1.00 94.81 115 GLU A O 1
ATOM 912 N N . PHE A 1 116 ? -13.460 -0.199 4.346 1.00 94.50 116 PHE A N 1
ATOM 913 C CA . PHE A 1 116 ? -13.134 -1.365 5.183 1.00 94.50 116 PHE A CA 1
ATOM 914 C C . PHE A 1 116 ? -11.689 -1.380 5.702 1.00 94.50 116 PHE A C 1
ATOM 916 O O . PHE A 1 116 ? -11.316 -2.299 6.437 1.00 94.50 116 PHE A O 1
ATOM 923 N N . GLY A 1 117 ? -10.904 -0.356 5.367 1.00 96.25 117 GLY A N 1
ATOM 924 C CA . GLY A 1 117 ? -9.485 -0.245 5.673 1.00 96.25 117 GLY A CA 1
ATOM 925 C C . GLY A 1 117 ? -8.599 -1.086 4.755 1.00 96.25 117 GLY A C 1
ATOM 926 O O . GLY A 1 117 ? -9.000 -1.534 3.671 1.00 96.25 117 GLY A O 1
ATOM 927 N N . SER A 1 118 ? -7.361 -1.288 5.205 1.00 98.00 118 SER A N 1
ATOM 928 C CA . SER A 1 118 ? -6.374 -2.099 4.500 1.00 98.00 118 SER A CA 1
ATOM 929 C C . SER A 1 118 ? -5.675 -3.118 5.398 1.00 98.00 118 SER A C 1
ATOM 931 O O . SER A 1 118 ? -5.592 -2.952 6.615 1.00 98.00 118 SER A O 1
ATOM 933 N N . VAL A 1 119 ? -5.184 -4.182 4.768 1.00 98.62 119 VAL A N 1
ATOM 934 C CA . VAL A 1 119 ? -4.273 -5.175 5.333 1.00 98.62 119 VAL A CA 1
ATOM 935 C C . VAL A 1 119 ? -2.932 -5.002 4.635 1.00 98.62 119 VAL A C 1
ATOM 937 O O . VAL A 1 119 ? -2.872 -5.089 3.412 1.00 98.62 119 VAL A O 1
ATOM 940 N N . VAL A 1 120 ? -1.866 -4.772 5.386 1.00 98.56 120 VAL A N 1
ATOM 941 C CA . VAL A 1 120 ? -0.494 -4.790 4.868 1.00 98.56 120 VAL A CA 1
ATOM 942 C C . VAL A 1 120 ? 0.114 -6.152 5.172 1.00 98.56 120 VAL A C 1
ATOM 944 O O . VAL A 1 120 ? 0.012 -6.627 6.297 1.00 98.56 120 VAL A O 1
ATOM 947 N N . VAL A 1 121 ? 0.724 -6.784 4.172 1.00 98.50 121 VAL A N 1
ATOM 948 C CA . VAL A 1 121 ? 1.448 -8.052 4.307 1.00 98.50 121 VAL A CA 1
ATOM 949 C C . VAL A 1 121 ? 2.880 -7.837 3.843 1.00 98.50 121 VAL A C 1
ATOM 951 O O . VAL A 1 121 ? 3.111 -7.473 2.688 1.00 98.50 121 VAL A O 1
ATOM 954 N N . THR A 1 122 ? 3.835 -8.078 4.732 1.00 97.38 122 THR A N 1
ATOM 955 C CA . THR A 1 122 ? 5.266 -7.928 4.466 1.00 97.38 122 THR A CA 1
ATOM 956 C C . THR A 1 122 ? 6.065 -9.097 5.041 1.00 97.38 122 THR A C 1
ATOM 958 O O . THR A 1 122 ? 5.551 -9.891 5.829 1.00 97.38 122 THR A O 1
ATOM 961 N N . GLY A 1 123 ? 7.315 -9.208 4.609 1.00 94.44 123 GLY A N 1
ATOM 962 C CA . GLY A 1 123 ? 8.259 -10.246 4.998 1.00 94.44 123 GLY A CA 1
ATOM 963 C C . GLY A 1 123 ? 9.094 -10.740 3.837 1.00 94.44 123 GLY A C 1
ATOM 964 O O . GLY A 1 123 ? 8.698 -10.587 2.692 1.00 94.44 123 GLY A O 1
ATOM 965 N N . THR A 1 124 ? 10.250 -11.333 4.090 1.00 91.38 124 THR A N 1
ATOM 966 C CA . THR A 1 124 ? 11.151 -11.782 3.014 1.00 91.38 124 THR A CA 1
ATOM 967 C C . THR A 1 124 ? 10.486 -12.823 2.124 1.00 91.38 124 THR A C 1
ATOM 969 O O . THR A 1 124 ? 10.529 -12.714 0.903 1.00 91.38 124 THR A O 1
ATOM 972 N N . ASN A 1 125 ? 9.743 -13.754 2.730 1.00 92.06 125 ASN A N 1
ATOM 973 C CA . ASN A 1 125 ? 9.095 -14.860 2.042 1.00 92.06 125 ASN A CA 1
ATOM 974 C C . ASN A 1 125 ? 7.603 -14.962 2.384 1.00 92.06 125 ASN A C 1
ATOM 976 O O . ASN A 1 125 ? 7.144 -14.595 3.469 1.00 92.06 125 ASN A O 1
ATOM 980 N N . GLY A 1 126 ? 6.828 -15.511 1.447 1.00 94.25 126 GLY A N 1
ATOM 981 C CA . GLY A 1 126 ? 5.418 -15.853 1.658 1.00 94.25 126 GLY A CA 1
ATOM 982 C C . GLY A 1 126 ? 4.421 -14.692 1.551 1.00 94.25 126 GLY A C 1
ATOM 983 O O . GLY A 1 126 ? 3.228 -14.928 1.732 1.00 94.25 126 GLY A O 1
ATOM 984 N N . LYS A 1 127 ? 4.852 -13.464 1.212 1.00 95.56 127 LYS A N 1
ATOM 985 C CA . LYS A 1 127 ? 3.959 -12.292 1.076 1.00 95.56 127 LYS A CA 1
ATOM 986 C C . LYS A 1 127 ? 2.803 -12.550 0.095 1.00 95.56 127 LYS A C 1
ATOM 988 O O . LYS A 1 127 ? 1.633 -12.348 0.443 1.00 95.56 127 LYS A O 1
ATOM 993 N N . THR A 1 128 ? 3.121 -13.061 -1.098 1.00 95.81 128 THR A N 1
ATOM 994 C CA . THR A 1 128 ? 2.158 -13.340 -2.175 1.00 95.81 128 THR A CA 1
ATOM 995 C C . THR A 1 128 ? 1.143 -14.407 -1.787 1.00 95.81 128 THR A C 1
ATOM 997 O O . THR A 1 128 ? -0.068 -14.197 -1.933 1.00 95.81 128 THR A O 1
ATOM 1000 N N . THR A 1 129 ? 1.627 -15.536 -1.259 1.00 96.94 129 THR A N 1
ATOM 1001 C CA . THR A 1 129 ? 0.806 -16.680 -0.837 1.00 96.94 129 THR A CA 1
ATOM 1002 C C . THR A 1 129 ? -0.131 -16.281 0.299 1.00 96.94 129 THR A C 1
ATOM 1004 O O . THR A 1 129 ? -1.340 -16.490 0.204 1.00 96.94 129 THR A O 1
ATOM 1007 N N . THR A 1 130 ? 0.392 -15.622 1.335 1.00 97.94 130 THR A N 1
ATOM 1008 C CA . THR A 1 130 ? -0.403 -15.133 2.470 1.00 97.94 130 THR A CA 1
ATOM 1009 C C . THR A 1 130 ? -1.470 -14.144 2.009 1.00 97.94 130 THR A C 1
ATOM 1011 O O . THR A 1 130 ? -2.650 -14.304 2.324 1.00 97.94 130 THR A O 1
ATOM 1014 N N . SER A 1 131 ? -1.101 -13.169 1.174 1.00 97.69 131 SER A N 1
ATOM 1015 C CA . SER A 1 131 ? -2.052 -12.209 0.603 1.00 97.69 131 SER A CA 1
ATOM 1016 C C . SER A 1 131 ? -3.133 -12.890 -0.250 1.00 97.69 131 SER A C 1
ATOM 1018 O O . SER A 1 131 ? -4.282 -12.440 -0.275 1.00 97.69 131 SER A O 1
ATOM 1020 N N . ALA A 1 132 ? -2.799 -13.987 -0.941 1.00 97.81 132 ALA A N 1
ATOM 1021 C CA . ALA A 1 132 ? -3.753 -14.780 -1.711 1.00 97.81 132 ALA A CA 1
ATOM 1022 C C . ALA A 1 132 ? -4.738 -15.539 -0.825 1.00 97.81 132 ALA A C 1
ATOM 1024 O O . ALA A 1 132 ? -5.941 -15.476 -1.090 1.00 97.81 132 ALA A O 1
ATOM 1025 N N . PHE A 1 133 ? -4.270 -16.163 0.256 1.00 98.38 133 PHE A N 1
ATOM 1026 C CA . PHE A 1 133 ? -5.156 -16.816 1.215 1.00 98.38 133 PHE A CA 1
ATOM 1027 C C . PHE A 1 133 ? -6.096 -15.829 1.898 1.00 98.38 133 PHE A C 1
ATOM 1029 O O . PHE A 1 133 ? -7.306 -16.059 1.904 1.00 98.38 133 PHE A O 1
ATOM 1036 N N . ILE A 1 134 ? -5.585 -14.693 2.385 1.00 98.19 134 ILE A N 1
ATOM 1037 C CA . ILE A 1 134 ? -6.423 -13.643 2.988 1.00 98.19 134 ILE A CA 1
ATOM 1038 C C . ILE A 1 134 ? -7.496 -13.195 1.987 1.00 98.19 134 ILE A C 1
ATOM 1040 O O . ILE A 1 134 ? -8.679 -13.119 2.319 1.00 98.19 134 ILE A O 1
ATOM 1044 N N . SER A 1 135 ? -7.113 -12.964 0.730 1.00 98.06 135 SER A N 1
ATOM 1045 C CA . SER A 1 135 ? -8.049 -12.575 -0.325 1.00 98.06 135 SER A CA 1
ATOM 1046 C C . SER A 1 135 ? -9.127 -13.618 -0.591 1.00 98.06 135 SER A C 1
ATOM 1048 O O . SER A 1 135 ? -10.292 -13.250 -0.759 1.00 98.06 135 SER A O 1
ATOM 1050 N N . ALA A 1 136 ? -8.757 -14.898 -0.659 1.00 98.31 136 ALA A N 1
ATOM 1051 C CA . ALA A 1 136 ? -9.689 -15.991 -0.903 1.00 98.31 136 ALA A CA 1
ATOM 1052 C C . ALA A 1 136 ? -10.694 -16.120 0.249 1.00 98.31 136 ALA A C 1
ATOM 1054 O O . ALA A 1 136 ? -11.898 -16.138 0.002 1.00 98.31 136 ALA A O 1
ATOM 1055 N N . ILE A 1 137 ? -10.214 -16.095 1.495 1.00 98.38 137 ILE A N 1
ATOM 1056 C CA . ILE A 1 137 ? -11.044 -16.189 2.704 1.00 98.38 137 ILE A CA 1
ATOM 1057 C C . ILE A 1 137 ? -12.037 -15.022 2.783 1.00 98.38 137 ILE A C 1
ATOM 1059 O O . ILE A 1 137 ? -13.231 -15.225 3.004 1.00 98.38 137 ILE A O 1
ATOM 1063 N N . LEU A 1 138 ? -11.575 -13.787 2.568 1.00 97.19 138 LEU A N 1
ATOM 1064 C CA . LEU A 1 138 ? -12.448 -12.609 2.603 1.00 97.19 138 LEU A CA 1
ATOM 1065 C C . LEU A 1 138 ? -13.479 -12.623 1.464 1.00 97.19 138 LEU A C 1
ATOM 1067 O O . LEU A 1 138 ? -14.633 -12.238 1.668 1.00 97.19 138 LEU A O 1
ATOM 1071 N N . SER A 1 139 ? -13.078 -13.083 0.278 1.00 97.06 139 SER A N 1
ATOM 1072 C CA . SER A 1 139 ? -13.982 -13.207 -0.870 1.00 97.06 139 SER A CA 1
ATOM 1073 C C . SER A 1 139 ? -15.052 -14.274 -0.633 1.00 97.06 139 SER A C 1
ATOM 1075 O O . SER A 1 139 ? -16.224 -14.017 -0.909 1.00 97.06 139 SER A O 1
ATOM 1077 N N . ASP A 1 140 ? -14.682 -15.424 -0.059 1.00 97.62 140 ASP A N 1
ATOM 1078 C CA . ASP A 1 140 ? -15.615 -16.486 0.350 1.00 97.62 140 ASP A CA 1
ATOM 1079 C C . ASP A 1 140 ? -16.600 -15.999 1.428 1.00 97.62 140 ASP A C 1
ATOM 1081 O O . ASP A 1 140 ? -17.805 -16.256 1.368 1.00 97.62 140 ASP A O 1
ATOM 1085 N N . ALA A 1 141 ? -16.133 -15.149 2.347 1.00 96.50 141 ALA A N 1
ATOM 1086 C CA . ALA A 1 141 ? -16.989 -14.453 3.307 1.00 96.50 141 ALA A CA 1
ATOM 1087 C C . ALA A 1 141 ? -17.921 -13.395 2.668 1.00 96.50 141 ALA A C 1
ATOM 1089 O O . ALA A 1 141 ? -18.747 -12.793 3.363 1.00 96.50 141 ALA A O 1
ATOM 1090 N N . GLY A 1 142 ? -17.831 -13.174 1.353 1.00 95.06 142 GLY A N 1
ATOM 1091 C CA . GLY A 1 142 ? -18.683 -12.279 0.574 1.00 95.06 142 GLY A CA 1
ATOM 1092 C C . GLY A 1 142 ? -18.188 -10.833 0.494 1.00 95.06 142 GLY A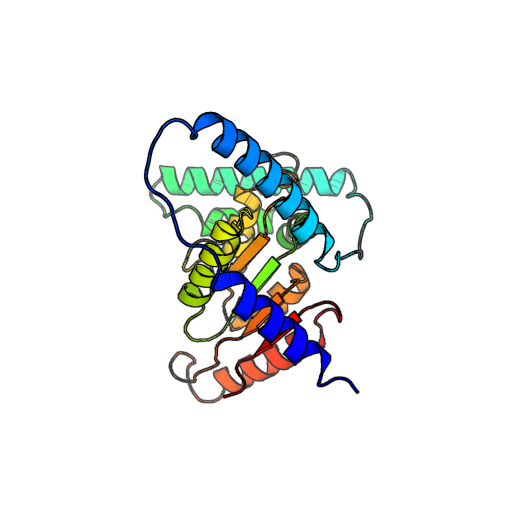 C 1
ATOM 1093 O O . GLY A 1 142 ? -18.913 -9.973 -0.027 1.00 95.06 142 GLY A O 1
ATOM 1094 N N . LEU A 1 143 ? -16.988 -10.534 0.992 1.00 95.38 143 LEU A N 1
ATOM 1095 C CA . LEU A 1 143 ? -16.398 -9.201 0.900 1.00 95.38 143 LEU A CA 1
ATOM 1096 C C . LEU A 1 143 ? -15.777 -8.981 -0.478 1.00 95.38 143 LEU A C 1
ATOM 1098 O O . LEU A 1 143 ? -15.272 -9.895 -1.124 1.00 95.38 143 LEU A O 1
ATOM 1102 N N . ARG A 1 144 ? -15.804 -7.731 -0.944 1.00 96.50 144 ARG A N 1
ATOM 1103 C CA . ARG A 1 144 ? -14.985 -7.344 -2.092 1.00 96.50 144 ARG A CA 1
ATOM 1104 C C . ARG A 1 144 ? -13.555 -7.159 -1.609 1.00 96.50 144 ARG A C 1
ATOM 1106 O O . ARG A 1 144 ? -13.344 -6.473 -0.612 1.00 96.50 144 ARG A O 1
ATOM 1113 N N . VAL A 1 145 ? -12.603 -7.702 -2.356 1.00 97.31 145 VAL A N 1
ATOM 1114 C CA . VAL A 1 145 ? -11.180 -7.569 -2.049 1.00 97.31 145 VAL A CA 1
ATOM 1115 C C . VAL A 1 145 ? -10.459 -6.862 -3.185 1.00 97.31 145 VAL A C 1
ATOM 1117 O O . VAL A 1 145 ? -10.701 -7.131 -4.365 1.00 97.31 145 VAL A O 1
ATOM 1120 N N . TRP A 1 146 ? -9.573 -5.942 -2.830 1.00 97.50 146 TRP A N 1
ATOM 1121 C CA . TRP A 1 146 ? -8.627 -5.314 -3.740 1.00 97.50 146 TRP A CA 1
ATOM 1122 C C . TRP A 1 146 ? -7.206 -5.693 -3.361 1.00 97.50 146 TRP A C 1
ATOM 1124 O O . TRP A 1 146 ? -6.892 -5.814 -2.187 1.00 97.50 146 TRP A O 1
ATOM 1134 N N . ARG A 1 147 ? -6.356 -5.876 -4.370 1.00 96.56 147 ARG A N 1
ATOM 1135 C CA . ARG A 1 147 ? -4.935 -6.183 -4.214 1.00 96.56 147 ARG A CA 1
ATOM 1136 C C . ARG A 1 147 ? -4.116 -5.372 -5.202 1.00 96.56 147 ARG A C 1
ATOM 1138 O O . ARG A 1 147 ? -4.604 -5.097 -6.311 1.00 96.56 147 ARG A O 1
ATOM 1145 N N . ASN A 1 148 ? -2.902 -4.989 -4.814 1.00 95.56 148 ASN A N 1
ATOM 1146 C CA . ASN A 1 148 ? -1.869 -4.669 -5.796 1.00 95.56 148 ASN A CA 1
ATOM 1147 C C . ASN A 1 148 ? -1.526 -5.923 -6.614 1.00 95.56 148 ASN A C 1
ATOM 1149 O O . ASN A 1 148 ? -1.810 -7.052 -6.213 1.00 95.56 148 ASN A O 1
ATOM 1153 N N . ARG A 1 149 ? -1.007 -5.706 -7.823 1.00 90.62 149 ARG A N 1
ATOM 1154 C CA . ARG A 1 149 ? -0.552 -6.800 -8.680 1.00 90.62 149 ARG A CA 1
ATOM 1155 C C . ARG A 1 149 ? 0.656 -7.467 -8.017 1.00 90.62 149 ARG A C 1
ATOM 1157 O O . ARG A 1 149 ? 1.472 -6.772 -7.420 1.00 90.62 149 ARG A O 1
ATOM 1164 N N . GLU A 1 150 ? 0.767 -8.782 -8.154 1.00 84.94 150 GLU A N 1
ATOM 1165 C CA . GLU A 1 150 ? 1.947 -9.538 -7.725 1.00 84.94 150 GLU A CA 1
ATOM 1166 C C . GLU A 1 150 ? 3.238 -8.912 -8.279 1.00 84.94 150 GLU A C 1
ATOM 1168 O O . GLU A 1 150 ? 3.262 -8.431 -9.420 1.00 84.94 150 GLU A O 1
ATOM 1173 N N . GLY A 1 151 ? 4.272 -8.830 -7.437 1.00 84.12 151 GLY A N 1
ATOM 1174 C CA . GLY A 1 151 ? 5.540 -8.167 -7.762 1.00 84.12 151 GLY A CA 1
ATOM 1175 C C . GLY A 1 151 ? 5.467 -6.635 -7.837 1.00 84.12 151 GLY A C 1
ATOM 1176 O O . GLY A 1 151 ? 6.458 -5.981 -8.137 1.00 84.12 151 GLY A O 1
ATOM 1177 N N . SER A 1 152 ? 4.309 -6.020 -7.573 1.00 91.75 152 SER A N 1
ATOM 1178 C CA . SER A 1 152 ? 4.155 -4.559 -7.461 1.00 91.75 152 SER A CA 1
ATOM 1179 C C . SER A 1 152 ? 4.121 -4.136 -5.990 1.00 91.75 152 SER A C 1
ATOM 1181 O O . SER A 1 152 ? 3.193 -3.447 -5.558 1.00 91.75 152 SER A O 1
ATOM 1183 N N . ASN A 1 153 ? 5.114 -4.599 -5.230 1.00 94.94 153 ASN A N 1
ATOM 1184 C CA . ASN A 1 153 ? 5.236 -4.494 -3.771 1.00 94.94 153 ASN A CA 1
ATOM 1185 C C . ASN A 1 153 ? 5.858 -3.167 -3.283 1.00 94.94 153 ASN A C 1
ATOM 1187 O O . ASN A 1 153 ? 5.915 -2.915 -2.082 1.00 94.94 153 ASN A O 1
ATOM 1191 N N . LEU A 1 154 ? 6.282 -2.302 -4.211 1.00 95.69 154 LEU A N 1
ATOM 1192 C CA . LEU A 1 154 ? 6.786 -0.957 -3.927 1.00 95.69 154 LEU A CA 1
ATOM 1193 C C . LEU A 1 154 ? 5.673 0.109 -3.936 1.00 95.69 154 LEU A C 1
ATOM 1195 O O . LEU A 1 154 ? 4.577 -0.110 -4.463 1.00 95.69 154 LEU A O 1
ATOM 1199 N N . MET A 1 155 ? 5.976 1.321 -3.453 1.00 95.75 155 MET A N 1
ATOM 1200 C CA . MET A 1 155 ? 5.013 2.432 -3.365 1.00 95.75 155 MET A CA 1
ATOM 1201 C C . MET A 1 155 ? 4.359 2.767 -4.718 1.00 95.75 155 MET A C 1
ATOM 1203 O O . MET A 1 155 ? 3.158 3.019 -4.796 1.00 95.75 155 MET A O 1
ATOM 1207 N N . GLY A 1 156 ? 5.114 2.690 -5.821 1.00 95.50 156 GLY A N 1
ATOM 1208 C CA . GLY A 1 156 ? 4.567 2.847 -7.174 1.00 95.50 156 GLY A CA 1
ATOM 1209 C C . GLY A 1 156 ? 3.499 1.805 -7.529 1.00 95.50 156 GLY A C 1
ATOM 1210 O O . GLY A 1 156 ? 2.496 2.135 -8.161 1.00 95.50 156 GLY A O 1
ATOM 1211 N N . GLY A 1 157 ? 3.665 0.561 -7.086 1.00 95.94 157 GLY A N 1
ATOM 1212 C CA . GLY A 1 157 ? 2.687 -0.507 -7.281 1.00 95.94 157 GLY A CA 1
ATOM 1213 C C . GLY A 1 157 ? 1.402 -0.293 -6.483 1.00 95.94 157 GLY A C 1
ATOM 1214 O O . GLY A 1 157 ? 0.300 -0.439 -7.022 1.00 95.94 157 GLY A O 1
ATOM 1215 N N . ILE A 1 158 ? 1.540 0.142 -5.229 1.00 97.50 158 ILE A N 1
ATOM 1216 C CA . ILE A 1 158 ? 0.429 0.534 -4.350 1.00 97.50 158 ILE A CA 1
ATOM 1217 C C . ILE A 1 158 ? -0.339 1.716 -4.958 1.00 97.50 158 ILE A C 1
ATOM 1219 O O . ILE A 1 158 ? -1.559 1.640 -5.139 1.00 97.50 158 ILE A O 1
ATOM 1223 N N . ALA A 1 159 ? 0.373 2.769 -5.371 1.00 97.88 159 ALA A N 1
ATOM 1224 C CA . ALA A 1 159 ? -0.206 3.934 -6.033 1.00 97.88 159 ALA A CA 1
ATOM 1225 C C . ALA A 1 159 ? -0.963 3.544 -7.305 1.00 97.88 159 ALA A C 1
ATOM 1227 O O . ALA A 1 159 ? -2.117 3.928 -7.484 1.00 97.88 159 ALA A O 1
ATOM 1228 N N . SER A 1 160 ? -0.352 2.724 -8.163 1.00 97.44 160 SER A N 1
ATOM 1229 C CA . SER A 1 160 ? -0.984 2.221 -9.384 1.00 97.44 160 SER A CA 1
ATOM 1230 C C . SER A 1 160 ? -2.272 1.451 -9.084 1.00 97.44 160 SER A C 1
ATOM 1232 O O . SER A 1 160 ? -3.311 1.692 -9.703 1.00 97.44 160 SER A O 1
ATOM 1234 N N . SER A 1 161 ? -2.240 0.579 -8.072 1.00 96.81 161 SER A N 1
ATOM 1235 C CA . SER A 1 161 ? -3.389 -0.209 -7.619 1.00 96.81 161 SER A CA 1
ATOM 1236 C C . SER A 1 161 ? -4.575 0.671 -7.204 1.00 96.81 161 SER A C 1
ATOM 1238 O O . SER A 1 161 ? -5.709 0.415 -7.629 1.00 96.81 161 SER A O 1
ATOM 1240 N N . LEU A 1 162 ? -4.326 1.720 -6.416 1.00 97.69 162 LEU A N 1
ATOM 1241 C CA . LEU A 1 162 ? -5.353 2.661 -5.962 1.00 97.69 162 LEU A CA 1
ATOM 1242 C C . LEU A 1 162 ? -5.848 3.563 -7.100 1.00 97.69 162 LEU A C 1
ATOM 1244 O O . LEU A 1 162 ? -7.054 3.691 -7.305 1.00 97.69 162 LEU A O 1
ATOM 1248 N N . VAL A 1 163 ? -4.940 4.116 -7.906 1.00 97.75 163 VAL A N 1
ATOM 1249 C CA . VAL A 1 163 ? -5.260 4.994 -9.045 1.00 97.75 163 VAL A CA 1
ATOM 1250 C C . VAL A 1 163 ? -6.130 4.290 -10.084 1.00 97.75 163 VAL A C 1
ATOM 1252 O O . VAL A 1 163 ? -7.101 4.864 -10.577 1.00 97.75 163 VAL A O 1
ATOM 1255 N N . MET A 1 164 ? -5.856 3.019 -10.384 1.00 96.50 164 MET A N 1
ATOM 1256 C CA . MET A 1 164 ? -6.682 2.226 -11.304 1.00 96.50 164 MET A CA 1
ATOM 1257 C C . MET A 1 164 ? -8.105 1.977 -10.775 1.00 96.50 164 MET A C 1
ATOM 1259 O O . MET A 1 164 ? -9.021 1.671 -11.547 1.00 96.50 164 MET A O 1
ATOM 1263 N N . ARG A 1 165 ? -8.308 2.120 -9.463 1.00 96.31 165 ARG A N 1
ATOM 1264 C CA . ARG A 1 165 ? -9.600 1.993 -8.779 1.00 96.31 165 ARG A CA 1
ATOM 1265 C C . ARG A 1 165 ? -10.241 3.338 -8.474 1.00 96.31 165 ARG A C 1
ATOM 1267 O O . ARG A 1 165 ? -11.388 3.348 -8.035 1.00 96.31 165 ARG A O 1
ATOM 1274 N N . ALA A 1 166 ? -9.560 4.441 -8.748 1.00 96.94 166 ALA A N 1
ATOM 1275 C CA . ALA A 1 166 ? -10.097 5.777 -8.601 1.00 96.94 166 ALA A CA 1
ATOM 1276 C C . ALA A 1 166 ? -10.891 6.217 -9.842 1.00 96.94 166 ALA A C 1
ATOM 1278 O O . ALA A 1 166 ? -10.675 5.784 -10.982 1.00 96.94 166 ALA A O 1
ATOM 1279 N N . LEU A 1 167 ? -11.853 7.090 -9.594 1.00 95.62 167 LEU A N 1
ATOM 1280 C CA . LEU A 1 167 ? -12.601 7.852 -10.575 1.00 95.62 167 LEU A CA 1
ATOM 1281 C C . LEU A 1 167 ? -11.805 9.115 -10.962 1.00 95.62 167 LEU A C 1
ATOM 1283 O O . LEU A 1 167 ? -10.964 9.572 -10.186 1.00 95.62 167 LEU A O 1
ATOM 1287 N N . PRO A 1 168 ? -12.081 9.729 -12.129 1.00 92.75 168 PRO A N 1
ATOM 1288 C CA . PRO A 1 168 ? -11.391 10.948 -12.571 1.00 92.75 168 PRO A CA 1
ATOM 1289 C C . PRO A 1 168 ? -11.526 12.153 -11.627 1.00 92.75 168 PRO A C 1
ATOM 1291 O O . PRO A 1 168 ? -10.789 13.119 -11.763 1.00 92.75 168 PRO A O 1
ATOM 1294 N N . ASN A 1 169 ? -12.454 12.110 -10.669 1.00 91.88 169 ASN A N 1
ATOM 1295 C CA . ASN A 1 169 ? -12.632 13.136 -9.641 1.00 91.88 169 ASN A CA 1
ATOM 1296 C C . ASN A 1 169 ? -11.763 12.909 -8.384 1.00 91.88 169 ASN A C 1
ATOM 1298 O O . ASN A 1 169 ? -11.961 13.597 -7.385 1.00 91.88 169 ASN A O 1
ATOM 1302 N N . GLY A 1 170 ? -10.842 11.938 -8.412 1.00 92.94 170 GLY A N 1
ATOM 1303 C CA . GLY A 1 170 ? -9.959 11.620 -7.287 1.00 92.94 170 GLY A CA 1
ATOM 1304 C C . GLY A 1 170 ? -10.611 10.783 -6.183 1.00 92.94 170 GLY A C 1
ATOM 1305 O O . GLY A 1 170 ? -10.000 10.590 -5.136 1.00 92.94 170 GLY A O 1
ATOM 1306 N N . LEU A 1 171 ? -11.832 10.279 -6.399 1.00 95.19 171 LEU A N 1
ATOM 1307 C CA . LEU A 1 171 ? -12.521 9.416 -5.439 1.00 95.19 171 LEU A CA 1
ATOM 1308 C C . LEU A 1 171 ? -12.389 7.939 -5.799 1.00 95.19 171 LEU A C 1
ATOM 1310 O O . LEU A 1 171 ? -12.417 7.576 -6.974 1.00 95.19 171 LEU A O 1
ATOM 1314 N N . LEU A 1 172 ? -12.321 7.056 -4.807 1.00 95.81 172 LEU A N 1
ATOM 1315 C CA . LEU A 1 172 ? -12.350 5.618 -5.052 1.00 95.81 172 LEU A CA 1
ATOM 1316 C C . LEU A 1 172 ? -13.703 5.171 -5.617 1.00 95.81 172 LEU A C 1
ATOM 1318 O O . LEU A 1 172 ? -14.782 5.568 -5.168 1.00 95.81 172 LEU A O 1
ATOM 1322 N N . ARG A 1 173 ? -13.659 4.279 -6.611 1.00 91.38 173 ARG A N 1
ATOM 1323 C CA . ARG A 1 173 ? -14.858 3.631 -7.151 1.00 91.38 173 ARG A CA 1
ATOM 1324 C C . ARG A 1 173 ? -15.597 2.916 -6.027 1.00 91.38 173 ARG A C 1
ATOM 1326 O O . ARG A 1 173 ? -14.982 2.237 -5.209 1.00 91.38 173 ARG A O 1
ATOM 1333 N N . ARG A 1 174 ? -16.931 2.991 -6.058 1.00 90.19 174 ARG A N 1
ATOM 1334 C CA . ARG A 1 174 ? -17.805 2.350 -5.059 1.00 90.19 174 ARG A CA 1
ATOM 1335 C C . ARG A 1 174 ? -17.465 2.771 -3.624 1.00 90.19 174 ARG A C 1
ATOM 1337 O O . ARG A 1 174 ? -17.502 1.929 -2.740 1.00 90.19 174 ARG A O 1
ATOM 1344 N N . ALA A 1 175 ? -17.070 4.033 -3.440 1.00 87.50 175 ALA A N 1
ATOM 1345 C CA . ALA A 1 175 ? -16.740 4.618 -2.140 1.00 87.50 175 ALA A CA 1
ATOM 1346 C C . ALA A 1 175 ? -15.703 3.817 -1.326 1.00 87.50 175 ALA A C 1
ATOM 1348 O O . ALA A 1 175 ? -15.723 3.839 -0.107 1.00 87.50 175 ALA A O 1
ATOM 1349 N N . GLY A 1 176 ? -14.822 3.060 -1.993 1.00 88.06 176 GLY A N 1
ATOM 1350 C CA . GLY A 1 176 ? -13.845 2.226 -1.291 1.00 88.06 176 GLY A CA 1
ATOM 1351 C C . GLY A 1 176 ? -14.441 1.021 -0.553 1.00 88.06 176 GLY A C 1
ATOM 1352 O O . GLY A 1 176 ? -13.775 0.468 0.315 1.00 88.06 176 GLY A O 1
ATOM 1353 N N . GLN A 1 177 ? -15.646 0.564 -0.926 1.00 93.31 177 GLN A N 1
ATOM 1354 C CA . GLN A 1 177 ? -16.294 -0.658 -0.418 1.00 93.31 177 GLN A CA 1
ATOM 1355 C C . GLN A 1 177 ? -15.579 -1.935 -0.886 1.00 93.31 177 GLN A C 1
ATOM 1357 O O . GLN A 1 177 ? -16.092 -2.715 -1.710 1.00 93.31 177 GLN A O 1
ATOM 1362 N N . ALA A 1 178 ? -14.357 -2.113 -0.397 1.00 95.12 178 ALA A N 1
ATOM 1363 C CA . ALA A 1 178 ? -13.503 -3.274 -0.546 1.00 95.12 178 ALA A CA 1
ATOM 1364 C C . ALA A 1 178 ? -12.472 -3.300 0.590 1.00 95.12 178 ALA A C 1
ATOM 1366 O O . ALA A 1 178 ? -11.896 -2.270 0.927 1.00 95.12 178 ALA A O 1
ATOM 1367 N N . MET A 1 179 ? -12.197 -4.485 1.134 1.00 97.62 179 MET A N 1
ATOM 1368 C CA . MET A 1 179 ? -10.994 -4.673 1.941 1.00 97.62 179 MET A CA 1
ATOM 1369 C C . MET A 1 179 ? -9.794 -4.654 0.996 1.00 97.62 179 MET A C 1
ATOM 1371 O O . MET A 1 179 ? -9.780 -5.397 0.010 1.00 97.62 179 MET A O 1
ATOM 1375 N N . THR A 1 180 ? -8.803 -3.806 1.260 1.00 98.06 180 THR A N 1
ATOM 1376 C CA . THR A 1 180 ? -7.623 -3.705 0.390 1.00 98.06 180 THR A CA 1
ATOM 1377 C C . THR A 1 180 ? -6.433 -4.391 1.028 1.00 98.06 180 THR A C 1
ATOM 1379 O O . THR A 1 180 ? -6.065 -4.059 2.142 1.00 98.06 180 THR A O 1
ATOM 1382 N N . ILE A 1 181 ? -5.823 -5.340 0.333 1.00 98.56 181 ILE A N 1
ATOM 1383 C CA . ILE A 1 181 ? -4.619 -6.031 0.785 1.00 98.56 181 ILE A CA 1
ATOM 1384 C C . ILE A 1 181 ? -3.448 -5.487 -0.027 1.00 98.56 181 ILE A C 1
ATOM 1386 O O . ILE A 1 181 ? -3.464 -5.540 -1.260 1.00 98.56 181 ILE A O 1
ATOM 1390 N N . PHE A 1 182 ? -2.447 -4.963 0.663 1.00 98.38 182 PHE A N 1
ATOM 1391 C CA . PHE A 1 182 ? -1.193 -4.530 0.079 1.00 98.38 182 PHE A CA 1
ATOM 1392 C C . PHE A 1 182 ? -0.107 -5.534 0.428 1.00 98.38 182 PHE A C 1
ATOM 1394 O O . PHE A 1 182 ? 0.230 -5.719 1.593 1.00 98.38 182 PHE A O 1
ATOM 1401 N N . GLU A 1 183 ? 0.442 -6.165 -0.601 1.00 97.50 183 GLU A N 1
ATOM 1402 C CA . GLU A 1 183 ? 1.737 -6.826 -0.511 1.00 97.50 183 GLU A CA 1
ATOM 1403 C C . GLU A 1 183 ? 2.824 -5.752 -0.533 1.00 97.50 183 GLU A C 1
ATOM 1405 O O . GLU A 1 183 ? 2.823 -4.917 -1.443 1.00 97.50 183 GLU A O 1
ATOM 1410 N N . VAL A 1 184 ? 3.707 -5.744 0.464 1.00 97.38 184 VAL A N 1
ATOM 1411 C CA . VAL A 1 184 ? 4.666 -4.656 0.684 1.00 97.38 184 VAL A CA 1
ATOM 1412 C C . VAL A 1 184 ? 6.069 -5.207 0.875 1.00 97.38 184 VAL A C 1
ATOM 1414 O O . VAL A 1 184 ? 6.293 -6.109 1.685 1.00 97.38 184 VAL A O 1
ATOM 1417 N N . ASP A 1 185 ? 7.003 -4.635 0.125 1.00 95.12 185 ASP A N 1
ATOM 1418 C CA . ASP A 1 185 ? 8.426 -4.904 0.270 1.00 95.12 185 ASP A CA 1
ATOM 1419 C C . ASP A 1 185 ? 8.941 -4.478 1.650 1.00 95.12 185 ASP A C 1
ATOM 1421 O O . ASP A 1 185 ? 8.574 -3.422 2.171 1.00 95.12 185 ASP A O 1
ATOM 1425 N N . GLU A 1 186 ? 9.800 -5.303 2.233 1.00 93.19 186 GLU A N 1
ATOM 1426 C CA . GLU A 1 186 ? 10.380 -5.131 3.558 1.00 93.19 186 GLU A CA 1
ATOM 1427 C C . GLU A 1 186 ? 11.067 -3.772 3.749 1.00 93.19 186 GLU A C 1
ATOM 1429 O O . GLU A 1 186 ? 10.989 -3.204 4.842 1.00 93.19 186 GLU A O 1
ATOM 1434 N N . ALA A 1 187 ? 11.668 -3.210 2.694 1.00 91.88 187 ALA A N 1
ATOM 1435 C CA . ALA A 1 187 ? 12.419 -1.962 2.770 1.00 91.88 187 ALA A CA 1
ATOM 1436 C C . ALA A 1 187 ? 11.525 -0.718 2.901 1.00 91.88 187 ALA A C 1
ATOM 1438 O O . ALA A 1 187 ? 11.975 0.312 3.407 1.00 91.88 187 ALA A O 1
ATOM 1439 N N . ILE A 1 188 ? 10.264 -0.792 2.459 1.00 94.31 188 ILE A N 1
ATOM 1440 C CA . ILE A 1 188 ? 9.361 0.370 2.413 1.00 94.31 188 ILE A CA 1
ATOM 1441 C C . ILE A 1 188 ? 8.216 0.304 3.426 1.00 94.31 188 ILE A C 1
ATOM 1443 O O . ILE A 1 188 ? 7.354 1.185 3.427 1.00 94.31 188 ILE A O 1
ATOM 1447 N N . VAL A 1 189 ? 8.193 -0.715 4.291 1.00 96.00 189 VAL A N 1
ATOM 1448 C CA . VAL A 1 189 ? 7.153 -0.886 5.318 1.00 96.00 189 VAL A CA 1
ATOM 1449 C C . VAL A 1 189 ? 6.916 0.390 6.130 1.00 96.00 189 VAL A C 1
ATOM 1451 O O . VAL A 1 189 ? 5.751 0.783 6.199 1.00 96.00 189 VAL A O 1
ATOM 1454 N N . PRO A 1 190 ? 7.944 1.090 6.668 1.00 95.25 190 PRO A N 1
ATOM 1455 C CA . PRO A 1 190 ? 7.718 2.301 7.463 1.00 95.25 190 PRO A CA 1
ATOM 1456 C C . PRO A 1 190 ? 6.927 3.363 6.695 1.00 95.25 190 PRO A C 1
ATOM 1458 O O . PRO A 1 190 ? 5.918 3.868 7.182 1.00 95.25 190 PRO A O 1
ATOM 1461 N N . GLN A 1 191 ? 7.329 3.623 5.448 1.00 95.69 191 GLN A N 1
ATOM 1462 C CA . GLN A 1 191 ? 6.664 4.593 4.585 1.00 95.69 191 GLN A CA 1
ATOM 1463 C C . GLN A 1 191 ? 5.215 4.181 4.294 1.00 95.69 191 GLN A C 1
ATOM 1465 O O . GLN A 1 191 ? 4.309 5.016 4.299 1.00 95.69 191 GLN A O 1
ATOM 1470 N N . VAL A 1 192 ? 4.978 2.898 4.011 1.00 96.81 192 VAL A N 1
ATOM 1471 C CA . VAL A 1 192 ? 3.643 2.417 3.647 1.00 96.81 192 VAL A CA 1
ATOM 1472 C C . VAL A 1 192 ? 2.698 2.473 4.833 1.00 96.81 192 VAL A C 1
ATOM 1474 O O . VAL A 1 192 ? 1.599 2.997 4.668 1.00 96.81 192 VAL A O 1
ATOM 1477 N N . VAL A 1 193 ? 3.092 1.976 6.008 1.00 96.25 193 VAL A N 1
ATOM 1478 C CA . VAL A 1 193 ? 2.181 1.934 7.162 1.00 96.25 193 VAL A CA 1
ATOM 1479 C C . VAL A 1 193 ? 1.790 3.331 7.637 1.00 96.25 193 VAL A C 1
ATOM 1481 O O . VAL A 1 193 ? 0.626 3.539 7.971 1.00 96.25 193 VAL A O 1
ATOM 1484 N N . GLU A 1 194 ? 2.703 4.303 7.560 1.00 95.06 194 GLU A N 1
ATOM 1485 C CA . GLU A 1 194 ? 2.401 5.712 7.829 1.00 95.06 194 GLU A CA 1
ATOM 1486 C C . GLU A 1 194 ? 1.417 6.277 6.794 1.00 95.06 194 GLU A C 1
ATOM 1488 O O . GLU A 1 194 ? 0.418 6.907 7.142 1.00 95.06 194 GLU A O 1
ATOM 1493 N N . THR A 1 195 ? 1.648 5.987 5.510 1.00 96.19 195 THR A N 1
ATOM 1494 C CA . THR A 1 195 ? 0.833 6.526 4.412 1.00 96.19 195 THR A CA 1
ATOM 1495 C C . THR A 1 195 ? -0.581 5.939 4.381 1.00 96.19 195 THR A C 1
ATOM 1497 O O . THR A 1 195 ? -1.540 6.664 4.114 1.00 96.19 195 THR A O 1
ATOM 1500 N N . VAL A 1 196 ? -0.734 4.625 4.593 1.00 96.25 196 VAL A N 1
ATOM 1501 C CA . VAL A 1 196 ? -2.030 3.937 4.429 1.00 96.25 196 VAL A CA 1
ATOM 1502 C C . VAL A 1 196 ? -2.761 3.665 5.736 1.00 96.25 196 VAL A C 1
ATOM 1504 O O . VAL A 1 196 ? -3.937 3.312 5.667 1.00 96.25 196 VAL A O 1
ATOM 1507 N N . SER A 1 197 ? -2.094 3.817 6.889 1.00 95.88 197 SER A N 1
ATOM 1508 C CA . SER A 1 197 ? -2.658 3.580 8.229 1.00 95.88 197 SER A CA 1
ATOM 1509 C C . SER A 1 197 ? -3.474 2.274 8.282 1.00 95.88 197 SER A C 1
ATOM 1511 O O . SER A 1 197 ? -4.708 2.312 8.364 1.00 95.88 197 SER A O 1
ATOM 1513 N N . PRO A 1 198 ? -2.819 1.107 8.117 1.00 97.88 198 PRO A N 1
ATOM 1514 C CA . PRO A 1 198 ? -3.517 -0.153 7.907 1.00 97.88 198 PRO A CA 1
ATOM 1515 C C . PRO A 1 198 ? -4.341 -0.556 9.128 1.00 97.88 198 PRO A C 1
ATOM 1517 O O . PRO A 1 198 ? -3.977 -0.290 10.264 1.00 97.88 198 PRO A O 1
ATOM 1520 N N . ARG A 1 199 ? -5.439 -1.276 8.889 1.00 97.56 199 ARG A N 1
ATOM 1521 C CA . ARG A 1 199 ? -6.224 -1.898 9.964 1.00 97.56 199 ARG A CA 1
ATOM 1522 C C . ARG A 1 199 ? -5.528 -3.144 10.506 1.00 97.56 199 ARG A C 1
ATOM 1524 O O . ARG A 1 199 ? -5.676 -3.469 11.678 1.00 97.56 199 ARG A O 1
ATOM 1531 N N . VAL A 1 200 ? -4.811 -3.862 9.642 1.00 98.50 200 VAL A N 1
ATOM 1532 C CA . VAL A 1 200 ? -4.040 -5.051 10.013 1.00 98.50 200 VAL A CA 1
ATOM 1533 C C . VAL A 1 200 ? -2.666 -4.982 9.360 1.00 98.50 200 VAL A C 1
ATOM 1535 O O . VAL A 1 200 ? -2.578 -4.759 8.153 1.00 98.50 200 VAL A O 1
ATOM 1538 N N . ALA A 1 201 ? -1.608 -5.208 10.131 1.00 98.38 201 ALA A N 1
ATOM 1539 C CA . ALA A 1 201 ? -0.24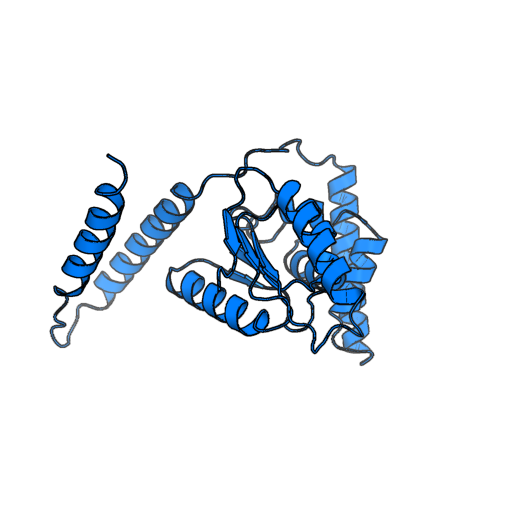7 -5.349 9.625 1.00 98.38 201 ALA A CA 1
ATOM 1540 C C . ALA A 1 201 ? 0.254 -6.768 9.921 1.00 98.38 201 ALA A C 1
ATOM 1542 O O . ALA A 1 201 ? 0.314 -7.180 11.077 1.00 98.38 201 ALA A O 1
ATOM 1543 N N . VAL A 1 202 ? 0.570 -7.523 8.871 1.00 98.44 202 VAL A N 1
ATOM 1544 C CA . VAL A 1 202 ? 1.009 -8.919 8.933 1.00 98.44 202 VAL A CA 1
ATOM 1545 C C . VAL A 1 202 ? 2.473 -8.997 8.527 1.00 98.44 202 VAL A C 1
ATOM 1547 O O . VAL A 1 202 ? 2.823 -8.637 7.402 1.00 98.44 202 VAL A O 1
ATOM 1550 N N . PHE A 1 203 ? 3.305 -9.513 9.422 1.00 97.38 203 PHE A N 1
ATOM 1551 C CA . PHE A 1 203 ? 4.725 -9.751 9.191 1.00 97.38 203 PHE A CA 1
ATOM 1552 C C . PHE A 1 203 ? 4.965 -11.260 9.165 1.00 97.38 203 PHE A C 1
ATOM 1554 O O . PHE A 1 203 ? 4.770 -11.936 10.174 1.00 97.38 203 PHE A O 1
ATOM 1561 N N . THR A 1 204 ? 5.328 -11.804 8.000 1.00 96.56 204 THR A N 1
ATOM 1562 C CA . THR A 1 204 ? 5.469 -13.258 7.818 1.00 96.56 204 THR A CA 1
ATOM 1563 C C . THR A 1 204 ? 6.781 -13.786 8.391 1.00 96.56 204 THR A C 1
ATOM 1565 O O . THR A 1 204 ? 6.777 -14.716 9.190 1.00 96.56 204 THR A O 1
ATOM 1568 N N . ASN A 1 205 ? 7.906 -13.236 7.945 1.00 93.62 205 ASN A N 1
ATOM 1569 C CA . ASN A 1 205 ? 9.261 -13.600 8.356 1.00 93.62 205 ASN A CA 1
ATOM 1570 C C . ASN A 1 205 ? 10.261 -12.557 7.839 1.00 93.62 205 ASN A C 1
ATOM 1572 O O . ASN A 1 205 ? 9.950 -11.793 6.923 1.00 93.62 205 ASN A O 1
ATOM 1576 N N . LEU A 1 206 ? 11.466 -12.556 8.405 1.00 90.94 206 LEU A N 1
ATOM 1577 C CA . LEU A 1 206 ? 12.595 -11.751 7.949 1.00 90.94 206 LEU A CA 1
ATOM 1578 C C . LEU A 1 206 ? 13.849 -12.637 7.928 1.00 90.94 206 LEU A C 1
ATOM 1580 O O . LEU A 1 206 ? 14.515 -12.823 8.943 1.00 90.94 206 LEU A O 1
ATOM 1584 N N . PHE A 1 207 ? 14.117 -13.236 6.772 1.00 86.00 207 PHE A N 1
ATOM 1585 C CA . PHE A 1 207 ? 15.253 -14.113 6.515 1.00 86.00 207 PHE A CA 1
ATOM 1586 C C . PHE A 1 207 ? 16.430 -13.357 5.892 1.00 86.00 207 PHE A C 1
ATOM 1588 O O . PHE A 1 207 ? 16.298 -12.276 5.326 1.00 86.00 207 PHE A O 1
ATOM 1595 N N . ARG A 1 208 ? 17.619 -13.942 6.032 1.00 76.00 208 ARG A N 1
ATOM 1596 C CA . ARG A 1 208 ? 18.896 -13.329 5.634 1.00 76.00 208 ARG A CA 1
ATOM 1597 C C . ARG A 1 208 ? 19.338 -13.685 4.216 1.00 76.00 208 ARG A C 1
ATOM 1599 O O . ARG A 1 208 ? 20.391 -13.249 3.783 1.00 76.00 208 ARG A O 1
ATOM 1606 N N . ASP A 1 209 ? 18.585 -14.528 3.527 1.00 70.56 209 ASP A N 1
ATOM 1607 C CA . ASP A 1 209 ? 18.971 -15.171 2.271 1.00 70.56 209 ASP A CA 1
ATOM 1608 C C . ASP A 1 209 ? 18.711 -14.310 1.024 1.00 70.56 209 ASP A C 1
ATOM 1610 O O . ASP A 1 209 ? 19.293 -14.576 -0.023 1.00 70.56 209 ASP A O 1
ATOM 1614 N N . GLN A 1 210 ? 17.875 -13.274 1.138 1.00 57.19 210 GLN A N 1
ATOM 1615 C CA . GLN A 1 210 ? 17.592 -12.296 0.074 1.00 57.19 210 GLN A CA 1
ATOM 1616 C C . GLN A 1 210 ? 18.132 -10.881 0.380 1.00 57.19 210 GLN A C 1
ATOM 1618 O O . GLN A 1 210 ? 18.012 -9.997 -0.462 1.00 57.19 210 GLN A O 1
ATOM 1623 N N . LEU A 1 211 ? 18.711 -10.663 1.569 1.00 57.19 211 LEU A N 1
ATOM 1624 C CA . LEU A 1 211 ? 19.277 -9.386 2.024 1.00 57.19 211 LEU A CA 1
ATOM 1625 C C . LEU A 1 211 ? 20.804 -9.528 2.091 1.00 57.19 211 LEU A C 1
ATOM 1627 O O . LEU A 1 211 ? 21.326 -10.410 2.775 1.00 57.19 211 LEU A O 1
ATOM 1631 N N . ASP A 1 212 ? 21.521 -8.704 1.335 1.00 60.19 212 ASP A N 1
ATOM 1632 C CA . ASP A 1 212 ? 22.949 -8.867 1.079 1.00 60.19 212 ASP A CA 1
ATOM 1633 C C . ASP A 1 212 ? 23.764 -8.554 2.348 1.00 60.19 212 ASP A C 1
ATOM 1635 O O . ASP A 1 212 ? 23.826 -7.418 2.812 1.00 60.19 212 ASP A O 1
ATOM 1639 N N . ARG A 1 213 ? 24.442 -9.573 2.901 1.00 53.41 213 ARG A N 1
ATOM 1640 C CA . ARG A 1 213 ? 25.333 -9.524 4.085 1.00 53.41 213 ARG A CA 1
ATOM 1641 C C . ARG A 1 213 ? 24.678 -8.971 5.373 1.00 53.41 213 ARG A C 1
ATOM 1643 O O . ARG A 1 213 ? 23.671 -8.277 5.396 1.00 53.41 213 ARG A O 1
ATOM 1650 N N . TYR A 1 214 ? 25.285 -9.303 6.512 1.00 52.19 214 TYR A N 1
ATOM 1651 C CA . TYR A 1 214 ? 24.736 -9.132 7.868 1.00 52.19 214 TYR A CA 1
ATOM 1652 C C . TYR A 1 214 ? 24.154 -7.740 8.224 1.00 52.19 214 TYR A C 1
ATOM 1654 O O . TYR A 1 214 ? 23.338 -7.662 9.133 1.00 52.19 214 TYR A O 1
ATOM 1662 N N . GLY A 1 215 ? 24.511 -6.656 7.525 1.00 61.03 215 GLY A N 1
ATOM 1663 C CA . GLY A 1 215 ? 24.032 -5.302 7.836 1.00 61.03 215 GLY A CA 1
ATOM 1664 C C . GLY A 1 215 ? 22.622 -4.968 7.332 1.00 61.03 215 GLY A C 1
ATOM 1665 O O . GLY A 1 215 ? 21.941 -4.138 7.937 1.00 61.03 215 GLY A O 1
ATOM 1666 N N . GLU A 1 216 ? 22.150 -5.595 6.250 1.00 73.88 216 GLU A N 1
ATOM 1667 C CA . GLU A 1 216 ? 20.867 -5.205 5.651 1.00 73.88 216 GLU A CA 1
ATOM 1668 C C . GLU A 1 216 ? 19.671 -5.703 6.466 1.00 73.88 216 GLU A C 1
ATOM 1670 O O . GLU A 1 216 ? 18.747 -4.935 6.732 1.00 73.88 216 GLU A O 1
ATOM 1675 N N . VAL A 1 217 ? 19.718 -6.942 6.955 1.00 82.00 217 VAL A N 1
ATOM 1676 C CA . VAL A 1 217 ? 18.630 -7.555 7.738 1.00 82.00 217 VAL A CA 1
ATOM 1677 C C . VAL A 1 217 ? 18.387 -6.807 9.041 1.00 82.00 217 VAL A C 1
ATOM 1679 O O . VAL A 1 217 ? 17.249 -6.442 9.332 1.00 82.00 217 VAL A O 1
ATOM 1682 N N . ASP A 1 218 ? 19.447 -6.523 9.796 1.00 85.19 218 ASP A N 1
ATOM 1683 C CA . ASP A 1 218 ? 19.331 -5.817 11.073 1.00 85.19 218 ASP A CA 1
ATOM 1684 C C . ASP A 1 218 ? 18.813 -4.384 10.855 1.00 85.19 218 ASP A C 1
ATOM 1686 O O . ASP A 1 218 ? 17.983 -3.890 11.621 1.00 85.19 218 ASP A O 1
ATOM 1690 N N . SER A 1 219 ? 19.202 -3.738 9.748 1.00 88.56 219 SER A N 1
ATOM 1691 C CA . SER A 1 219 ? 18.670 -2.423 9.372 1.00 88.56 219 SER A CA 1
ATOM 1692 C C . SER A 1 219 ? 17.182 -2.461 8.994 1.00 88.56 219 SER A C 1
ATOM 1694 O O . SER A 1 219 ? 16.440 -1.515 9.269 1.00 88.56 219 SER A O 1
ATOM 1696 N N . VAL A 1 220 ? 16.721 -3.532 8.340 1.00 90.38 220 VAL A N 1
ATOM 1697 C CA . VAL A 1 220 ? 15.303 -3.738 8.015 1.00 90.38 220 VAL A CA 1
ATOM 1698 C C . VAL A 1 220 ? 14.521 -4.020 9.294 1.00 90.38 220 VAL A C 1
ATOM 1700 O O . VAL A 1 220 ? 13.490 -3.388 9.516 1.00 90.38 220 VAL A O 1
ATOM 1703 N N . ALA A 1 221 ? 15.044 -4.871 10.178 1.00 91.38 221 ALA A N 1
ATOM 1704 C CA . ALA A 1 221 ? 14.442 -5.171 11.471 1.00 91.38 221 ALA A CA 1
ATOM 1705 C C . ALA A 1 221 ? 14.287 -3.909 12.335 1.00 91.38 221 ALA A C 1
ATOM 1707 O O . ALA A 1 221 ? 13.204 -3.656 12.859 1.00 91.38 221 ALA A O 1
ATOM 1708 N N . ALA A 1 222 ? 15.324 -3.071 12.425 1.00 92.50 222 ALA A N 1
ATOM 1709 C CA . ALA A 1 222 ? 15.265 -1.802 13.151 1.00 92.50 222 ALA A CA 1
ATOM 1710 C C . ALA A 1 222 ? 14.203 -0.854 12.564 1.00 92.50 222 ALA A C 1
ATOM 1712 O O . ALA A 1 222 ? 13.403 -0.265 13.294 1.00 92.50 222 ALA A O 1
ATOM 1713 N N . ARG A 1 223 ? 14.131 -0.756 11.230 1.00 93.06 223 ARG A N 1
ATOM 1714 C CA . ARG A 1 223 ? 13.094 0.028 10.542 1.00 93.06 223 ARG A CA 1
ATOM 1715 C C . ARG A 1 223 ? 11.692 -0.519 10.797 1.00 93.06 223 ARG A C 1
ATOM 1717 O O . ARG A 1 223 ? 10.761 0.262 10.971 1.00 93.06 223 ARG A O 1
ATOM 1724 N N . TRP A 1 224 ? 11.523 -1.836 10.851 1.00 94.75 224 TRP A N 1
ATOM 1725 C CA . TRP A 1 224 ? 10.247 -2.455 11.198 1.00 94.75 224 TRP A CA 1
ATOM 1726 C C . TRP A 1 224 ? 9.845 -2.185 12.640 1.00 94.75 224 TRP A C 1
ATOM 1728 O O . TRP A 1 224 ? 8.688 -1.860 12.876 1.00 94.75 224 TRP A O 1
ATOM 1738 N N . GLN A 1 225 ? 10.775 -2.263 13.593 1.00 94.50 225 GLN A N 1
ATOM 1739 C CA . GLN A 1 225 ? 10.499 -1.922 14.991 1.00 94.50 225 GLN A CA 1
ATOM 1740 C C . GLN A 1 225 ? 9.989 -0.483 15.112 1.00 94.50 225 GLN A C 1
ATOM 1742 O O . GLN A 1 225 ? 8.965 -0.251 15.751 1.00 94.50 225 GLN A O 1
ATOM 1747 N N . GLN A 1 226 ? 10.634 0.459 14.418 1.00 92.75 226 GLN A N 1
ATOM 1748 C CA . GLN A 1 226 ? 10.181 1.848 14.356 1.00 92.75 226 GLN A CA 1
ATOM 1749 C C . GLN A 1 226 ? 8.813 1.991 13.666 1.00 92.75 226 GLN A C 1
ATOM 1751 O O . GLN A 1 226 ? 7.961 2.764 14.101 1.00 92.75 226 GLN A O 1
ATOM 1756 N N . ALA A 1 227 ? 8.574 1.250 12.583 1.00 93.56 227 ALA A N 1
ATOM 1757 C CA . ALA A 1 227 ? 7.284 1.257 11.903 1.00 93.56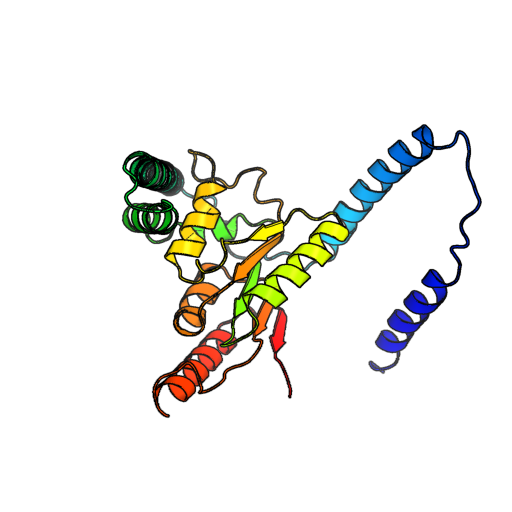 227 ALA A CA 1
ATOM 1758 C C . ALA A 1 227 ? 6.166 0.753 12.826 1.00 93.56 227 ALA A C 1
ATOM 1760 O O . ALA A 1 227 ? 5.111 1.376 12.901 1.00 93.56 227 ALA A O 1
ATOM 1761 N N . VAL A 1 228 ? 6.417 -0.338 13.554 1.00 94.81 228 VAL A N 1
ATOM 1762 C CA . VAL A 1 228 ? 5.486 -0.937 14.515 1.00 94.81 228 VAL A CA 1
ATOM 1763 C C . VAL A 1 228 ? 5.209 0.010 15.680 1.00 94.81 228 VAL A C 1
ATOM 1765 O O . VAL A 1 228 ? 4.047 0.166 16.046 1.00 94.81 228 VAL A O 1
ATOM 1768 N N . SER A 1 229 ? 6.224 0.692 16.221 1.00 93.44 229 SER A N 1
ATOM 1769 C CA . SER A 1 229 ? 6.024 1.668 17.304 1.00 93.44 229 SER A CA 1
ATOM 1770 C C . SER A 1 229 ? 5.179 2.873 16.885 1.00 93.44 229 SER A C 1
ATOM 1772 O O . SER A 1 229 ? 4.576 3.518 17.737 1.00 93.44 229 SER A O 1
ATOM 1774 N N . ASN A 1 230 ? 5.129 3.171 15.584 1.00 91.06 230 ASN A N 1
ATOM 1775 C CA . ASN A 1 230 ? 4.373 4.289 15.020 1.00 91.06 230 ASN A CA 1
ATOM 1776 C C . ASN A 1 230 ? 2.980 3.887 14.507 1.00 91.06 230 ASN A C 1
ATOM 1778 O O . ASN A 1 230 ? 2.241 4.745 14.017 1.00 91.06 230 ASN A O 1
ATOM 1782 N N . LEU A 1 231 ? 2.609 2.603 14.574 1.00 93.81 231 LEU A N 1
ATOM 1783 C CA . LEU A 1 231 ? 1.270 2.166 14.189 1.00 93.81 231 LEU A CA 1
ATOM 1784 C C . LEU A 1 231 ? 0.216 2.787 15.112 1.00 93.81 231 LEU A C 1
ATOM 1786 O O . LEU A 1 231 ? 0.432 2.960 16.311 1.00 93.81 231 LEU A O 1
ATOM 1790 N N . SER A 1 232 ? -0.964 3.070 14.553 1.00 92.38 232 SER A N 1
ATOM 1791 C CA . SER A 1 232 ? -2.130 3.420 15.368 1.00 92.38 232 SER A CA 1
ATOM 1792 C C . SER A 1 232 ? -2.413 2.301 16.369 1.00 92.38 232 SER A C 1
ATOM 1794 O O . SER A 1 232 ? -2.333 1.126 16.006 1.00 92.38 232 SER A O 1
ATOM 1796 N N . THR A 1 233 ? -2.829 2.659 17.584 1.00 92.00 233 THR A N 1
ATOM 1797 C CA . THR A 1 233 ? -3.258 1.714 18.627 1.00 92.00 233 THR A CA 1
ATOM 1798 C C . THR A 1 233 ? -4.432 0.833 18.195 1.00 92.00 233 THR A C 1
ATOM 1800 O O . THR A 1 233 ? -4.627 -0.241 18.755 1.00 92.00 233 THR A O 1
ATOM 1803 N N . ASP A 1 234 ? -5.190 1.259 17.181 1.00 93.00 234 ASP A N 1
ATOM 1804 C CA . ASP A 1 234 ? -6.292 0.490 16.590 1.00 93.00 234 ASP A CA 1
ATOM 1805 C C . ASP A 1 234 ? -5.822 -0.534 15.536 1.00 93.00 234 ASP A C 1
ATOM 1807 O O . ASP A 1 234 ? -6.623 -1.323 15.024 1.00 93.00 234 ASP A O 1
ATOM 1811 N N . THR A 1 235 ? -4.535 -0.520 15.175 1.00 97.06 235 THR A N 1
ATOM 1812 C CA . THR A 1 235 ? -3.955 -1.456 14.204 1.00 97.06 235 THR A CA 1
ATOM 1813 C C . THR A 1 235 ? -3.777 -2.826 14.842 1.00 97.06 235 THR A C 1
ATOM 1815 O O . THR A 1 235 ? -3.082 -2.974 15.844 1.00 97.06 235 THR A O 1
ATOM 1818 N N . ILE A 1 236 ? -4.330 -3.864 14.217 1.00 98.25 236 ILE A N 1
ATOM 1819 C CA . ILE A 1 236 ? -4.065 -5.246 14.623 1.00 98.25 236 ILE A CA 1
ATOM 1820 C C . ILE A 1 236 ? -2.719 -5.674 14.040 1.00 98.25 236 ILE A C 1
ATOM 1822 O O . ILE A 1 236 ? -2.570 -5.810 12.823 1.00 98.25 236 ILE A O 1
ATOM 1826 N N . LEU A 1 237 ? -1.746 -5.917 14.911 1.00 97.75 237 LEU A N 1
ATOM 1827 C CA . LEU A 1 237 ? -0.446 -6.451 14.531 1.00 97.75 237 LEU A CA 1
ATOM 1828 C C . LEU A 1 237 ? -0.464 -7.983 14.585 1.00 97.75 237 LEU A C 1
ATOM 1830 O O . LEU A 1 237 ? -0.822 -8.572 15.604 1.00 97.75 237 LEU A O 1
ATOM 1834 N N . VAL A 1 238 ? -0.066 -8.627 13.490 1.00 98.00 238 VAL A N 1
ATOM 1835 C CA . VAL A 1 238 ? 0.093 -10.081 13.390 1.00 98.00 238 VAL A CA 1
ATOM 1836 C C . VAL A 1 238 ? 1.555 -10.373 13.087 1.00 98.00 238 VAL A C 1
ATOM 1838 O O . VAL A 1 238 ? 2.038 -10.075 11.994 1.00 98.00 238 VAL A O 1
ATOM 1841 N N . LEU A 1 239 ? 2.249 -10.948 14.064 1.00 96.00 239 LEU A N 1
ATOM 1842 C CA . LEU A 1 239 ? 3.642 -11.369 13.951 1.00 96.00 239 LEU A CA 1
ATOM 1843 C C . LEU A 1 239 ? 3.714 -12.893 13.974 1.00 96.00 239 LEU A C 1
ATOM 1845 O O . LEU A 1 239 ? 2.918 -13.542 14.657 1.00 96.00 239 LEU A O 1
ATOM 1849 N N . ASN A 1 240 ? 4.685 -13.449 13.259 1.00 93.19 240 ASN A N 1
ATOM 1850 C CA . ASN A 1 240 ? 5.120 -14.812 13.515 1.00 93.19 240 ASN A CA 1
ATOM 1851 C C . ASN A 1 240 ? 5.949 -14.841 14.812 1.00 93.19 240 ASN A C 1
ATOM 1853 O O . ASN A 1 240 ? 6.864 -14.033 14.955 1.00 93.19 240 ASN A O 1
ATOM 1857 N N . ALA A 1 241 ? 5.571 -15.702 15.758 1.00 91.81 241 ALA A N 1
ATOM 1858 C CA . ALA A 1 241 ? 6.211 -15.811 17.072 1.00 91.81 241 ALA A CA 1
ATOM 1859 C C . ALA A 1 241 ? 7.320 -16.874 17.121 1.00 91.81 241 ALA A C 1
ATOM 1861 O O . ALA A 1 241 ? 8.095 -16.872 18.077 1.00 91.81 241 ALA A O 1
ATOM 1862 N N . ASP A 1 242 ? 7.350 -17.763 16.126 1.00 88.12 242 ASP A N 1
ATOM 1863 C CA . ASP A 1 242 ? 8.366 -18.805 15.950 1.00 88.12 242 ASP A CA 1
ATOM 1864 C C . ASP A 1 242 ? 9.711 -18.203 15.508 1.00 88.12 242 ASP A C 1
ATOM 1866 O O . ASP A 1 242 ? 10.757 -18.680 16.006 1.00 88.12 242 ASP A O 1
#

Secondary structure (DSSP, 8-state):
--SHHHHHHHHHHHHHHTT-PPPP-SS-HHHHHHHHHHHHHHHHHHHHTTS-------PPPPHHHHHHHHHHHHHHHHHHHHHHHTTSS-SHHHHHHHHHHH-TTHHHHHHTT-TT-EEEEE-SSSHHHHHHHHHHHHHHTT--EEEPPTT--SHHHHHHHHHTTB-TTSPBGGGG-SEEEEEE-GGGHHHHHHHH--SEEEE----SSSS-HHHHHHHHHHHHHHHHHTS-TT-EEEE---

Foldseek 3Di:
DPPVVVVVVVVVVVVVVVPDDDDDDDDCPPVVVVVVVVVLVVLLVVVLVPADWPPPDPDPDDQVRLLLLLCLLVQLVVQLVVCVVVVVDNSQLSSLVSSCVSPVLLLLLALVQQSSFEEEAEEPDDLVVVLVVVCVVCVVSVAAEFEFDPVLQDSSSSSSSSSVQDDSSNAGPPSNRHHYYHYHYLVCLLVNCVRNLGQEYAYEYQDDPPAPDDPRSVVSVVSVVVSVVPHDPNRHYHYDPD

Sequence (242 aa):
MLQLEHLIIALVWRNRMRKQRVPRVGSRLNNLRIGWQKRNIHRKQKVAERLPGNSLRNSPPNRRTKLRAGLAVFGGRAAGALSRRLHLGGGTSITGLVAQKVYPDIVGHLATQLEFGSVVVTGTNGKTTTSAFISAILSDAGLRVWRNREGSNLMGGIASSLVMRALPNGLLRRAGQAMTIFEVDEAIVPQVVETVSPRVAVFTNLFRDQLDRYGEVDSVAARWQQAVSNLSTDTILVLNAD